Protein 7QFI (pdb70)

Sequence (256 aa):
NKPYFTYNNEIIGEATQSNPLGNVVRTTISFKSDDKVSDLISSTISKAVQQFHKNNSASGENVTINENDFINQLKANGVTVKTVQPSNKNEKAYEAIDKVPSSTSSFNIITTLSATGDNNQTATIQIPMVPQGPQNKPYFTYNNEIIIGEATQSNPLGNVVRTTISFKSSDDKVSDLISTISKAVVQFHKNNSASGENVTINENDFINQLKANGVTVKTVQPSNKNEKAYEAIDKVPSTSFNITLSATGDNNQTATIQIPMVPQG

Solvent-accessible surface area: 14419 Å² total; per-residue (Å²): 152,118,8,48,2,10,23,96,136,115,120,18,39,90,54,68,182,113,78,88,127,20,13,40,5,242,31,84,10,54,1,103,57,87,27,79,0,41,84,10,5,58,73,0,22,162,9,0,46,7,13,97,31,87,103,21,99,37,83,113,14,71,8,36,1,17,70,1,6,49,33,0,73,91,57,42,3,58,30,58,55,44,103,37,102,80,209,151,88,116,2,66,20,0,0,48,133,37,26,117,97,57,22,51,0,51,16,69,27,77,13,52,132,129,87,83,16,45,3,44,0,19,0,50,21,91,115,124,93,105,91,13,18,3,14,54,112,72,83,77,25,39,96,53,63,177,103,76,83,116,20,3,37,2,188,38,81,15,53,0,100,49,91,31,87,0,61,81,11,24,52,69,0,14,103,39,1,20,10,3,74,49,10,30,11,20,0,28,36,2,121,23,97,73,101,68,0,7,87,35,0,110,88,51,49,6,63,27,58,78,42,138,59,102,80,116,101,87,185,58,84,58,0,0,46,134,35,22,114,90,72,23,50,0,59,7,64,20,76,8,79,109,122,69,86,17,46,1,29,1,22,0,52,22,81,118

B-factor: mean 20.7, std 9.88, range [8.94, 68.66]

Nearest PDB structures (foldseek):
  7qfi-assembly1_A  TM=9.723E-01  e=1.705E-23  Lactobacillus acidophilus
  6ey4-assembly1_A-2  TM=4.809E-01  e=1.570E+00  Flavobacterium johnsoniae
  6isc-assembly1_A  TM=3.502E-01  e=1.670E+00  Mus musculus
  4uj7-assembly1_A  TM=3.194E-01  e=3.736E+00  Geobacillus stearothermophilus
  7som-assembly1_E  TM=5.279E-01  e=6.939E+00  Chlamydomonas reinhardtii

Radius of gyration: 22.65 Å; Cα contacts (8 Å, |Δi|>4): 562; chains: 2; bounding box: 41×40×77 Å

Structure (mmCIF, N/CA/C/O backbone):
data_7QFI
#
_entry.id   7QFI
#
_cell.length_a   37.350
_cell.length_b   38.347
_cell.length_c   82.745
_cell.angle_alpha   90.000
_cell.angle_beta   93.927
_cell.angle_gamma   90.000
#
_symmetry.space_group_name_H-M   'P 1 21 1'
#
loop_
_entity.id
_entity.type
_entity.pdbx_description
1 polymer SlpX
2 non-polymer 'CALCIUM ION'
3 water water
#
loop_
_atom_site.group_PDB
_atom_site.id
_atom_site.type_symbol
_atom_site.label_atom_id
_atom_site.label_alt_id
_atom_site.label_comp_id
_atom_site.label_asym_id
_atom_site.label_entity_id
_atom_site.label_seq_id
_atom_site.pdbx_PDB_ins_code
_atom_site.Cartn_x
_atom_site.Cartn_y
_atom_site.Cartn_z
_atom_site.occupancy
_atom_site.B_iso_or_equiv
_atom_site.auth_seq_id
_atom_site.auth_comp_id
_atom_site.auth_asym_id
_atom_site.auth_atom_id
_atom_site.pdbx_PDB_model_num
ATOM 1 N N . ASN A 1 28 ? 2.741 -2.313 56.702 1.000 46.390 56 ASN A N 1
ATOM 2 C CA . ASN A 1 28 ? 3.171 -3.517 55.915 1.000 48.158 56 ASN A CA 1
ATOM 3 C C . ASN A 1 28 ? 2.932 -3.288 54.411 1.000 44.157 56 ASN A C 1
ATOM 4 O O . ASN A 1 28 ? 2.842 -4.304 53.623 1.000 37.162 56 ASN A O 1
ATOM 15 N N . LYS A 1 29 ? 2.940 -2.014 53.997 1.000 33.547 57 LYS A N 1
ATOM 16 C CA . LYS A 1 29 ? 2.497 -1.600 52.649 1.000 27.752 57 LYS A CA 1
ATOM 17 C C . LYS A 1 29 ? 3.471 -2.045 51.566 1.000 21.771 57 LYS A C 1
ATOM 18 O O . LYS A 1 29 ? 4.677 -2.099 51.782 1.000 20.496 57 LYS A O 1
ATOM 37 N N . PRO A 1 30 ? 2.953 -2.258 50.342 1.000 18.155 58 PRO A N 1
ATOM 38 C CA . PRO A 1 30 ? 3.784 -2.474 49.176 1.000 16.193 58 PRO A CA 1
ATOM 39 C C . PRO A 1 30 ? 4.537 -1.173 48.863 1.000 14.847 58 PRO A C 1
ATOM 40 O O . PRO A 1 30 ? 4.118 -0.096 49.272 1.000 14.260 58 PRO A O 1
ATOM 51 N N . TYR A 1 31 ? 5.692 -1.272 48.184 1.000 12.530 59 TYR A N 1
ATOM 52 C CA . TYR A 1 31 ? 6.535 -0.083 47.960 1.000 12.850 59 TYR A CA 1
ATOM 53 C C . TYR A 1 31 ? 7.492 -0.342 46.798 1.000 12.248 59 TYR A C 1
ATOM 54 O O . TYR A 1 31 ? 7.703 -1.485 46.402 1.000 11.649 59 TYR A O 1
ATOM 72 N N . PHE A 1 32 ? 7.971 0.761 46.248 1.000 11.911 60 PHE A N 1
ATOM 73 C CA . PHE A 1 32 ? 8.966 0.749 45.183 1.000 10.795 60 PHE A CA 1
ATOM 74 C C . PHE A 1 32 ? 10.319 1.109 45.749 1.000 10.776 60 PHE A C 1
ATOM 75 O O . PHE A 1 32 ? 10.436 1.886 46.688 1.000 10.843 60 PHE A O 1
ATOM 92 N N . THR A 1 33 ? 11.348 0.604 45.076 1.000 10.363 61 THR A N 1
ATOM 93 C CA . THR A 1 33 ? 12.679 1.197 45.171 1.000 10.531 61 THR A CA 1
ATOM 94 C C . THR A 1 33 ? 13.068 1.751 43.802 1.000 9.787 61 THR A C 1
ATOM 95 O O . THR A 1 33 ? 12.604 1.269 42.775 1.000 11.556 61 THR A O 1
ATOM 106 N N . TYR A 1 34 ? 13.951 2.736 43.825 1.000 10.993 62 TYR A N 1
ATOM 107 C CA . TYR A 1 34 ? 14.563 3.283 42.593 1.000 11.979 62 TYR A CA 1
ATOM 108 C C . TYR A 1 34 ? 16.071 3.232 42.820 1.000 12.607 62 TYR A C 1
ATOM 109 O O . TYR A 1 34 ? 16.523 3.871 43.777 1.000 14.589 62 TYR A O 1
ATOM 127 N N . ASN A 1 35 ? 16.756 2.459 41.995 1.000 13.821 63 ASN A N 1
ATOM 128 C CA . ASN A 1 35 ? 18.200 2.159 42.221 1.000 13.391 63 ASN A CA 1
ATOM 129 C C . ASN A 1 35 ? 18.409 1.807 43.685 1.000 14.230 63 ASN A C 1
ATOM 130 O O . ASN A 1 35 ? 19.391 2.302 44.309 1.000 16.361 63 ASN A O 1
ATOM 141 N N . ASN A 1 36 ? 17.549 0.927 44.181 1.000 13.195 64 ASN A N 1
ATOM 142 C CA . ASN A 1 36 ? 17.650 0.251 45.498 1.000 14.313 64 ASN A CA 1
ATOM 143 C C . ASN A 1 36 ? 17.337 1.197 46.657 1.000 15.406 64 ASN A C 1
ATOM 144 O O . ASN A 1 36 ? 17.460 0.771 47.820 1.000 19.435 64 ASN A O 1
ATOM 155 N N . GLU A 1 37 ? 16.933 2.424 46.395 1.000 15.950 65 GLU A N 1
ATOM 156 C CA . GLU A 1 37 ? 16.535 3.375 47.446 1.000 15.779 65 GLU A CA 1
ATOM 157 C C . GLU A 1 37 ? 15.026 3.277 47.639 1.000 15.680 65 GLU A C 1
ATOM 158 O O . GLU A 1 37 ? 14.292 3.314 46.657 1.000 14.577 65 GLU A O 1
ATOM 170 N N . ILE A 1 38 ? 14.574 3.143 48.880 1.000 13.398 66 ILE A N 1
ATOM 171 C CA . ILE A 1 38 ? 13.129 3.050 49.176 1.000 12.929 66 ILE A CA 1
ATOM 172 C C . ILE A 1 38 ? 12.474 4.387 48.859 1.000 13.185 66 ILE A C 1
ATOM 173 O O . ILE A 1 38 ? 12.963 5.454 49.341 1.000 13.951 66 ILE A O 1
ATOM 189 N N . ILE A 1 39 ? 11.394 4.327 48.083 1.000 12.723 67 ILE A N 1
ATOM 190 C CA . ILE A 1 39 ? 10.612 5.548 47.757 1.000 13.064 67 ILE A CA 1
ATOM 191 C C . ILE A 1 39 ? 9.453 5.616 48.744 1.000 13.482 67 ILE A C 1
ATOM 192 O O . ILE A 1 39 ? 8.751 4.618 48.956 1.000 13.663 67 ILE A O 1
ATOM 208 N N . GLY A 1 40 ? 9.277 6.806 49.276 1.000 14.542 68 GLY A N 1
ATOM 209 C CA . GLY A 1 40 ? 8.224 7.074 50.235 1.000 14.611 68 GLY A CA 1
ATOM 210 C C . GLY A 1 40 ? 6.871 7.130 49.593 1.000 13.852 68 GLY A C 1
ATOM 211 O O . GLY A 1 40 ? 6.744 7.143 48.362 1.000 11.983 68 GLY A O 1
ATOM 215 N N . GLU A 1 41 ? 5.867 7.149 50.448 1.000 15.108 69 GLU A N 1
ATOM 216 C CA . GLU A 1 41 ? 4.490 7.426 50.046 1.000 15.632 69 GLU A CA 1
ATOM 217 C C . GLU A 1 41 ? 4.249 8.935 49.952 1.000 14.658 69 GLU A C 1
ATOM 218 O O . GLU A 1 41 ? 4.911 9.730 50.656 1.000 14.283 69 GLU A O 1
ATOM 230 N N . ALA A 1 42 ? 3.224 9.292 49.201 1.000 13.979 70 ALA A N 1
ATOM 231 C CA . ALA A 1 42 ? 2.595 10.614 49.363 1.000 16.077 70 ALA A CA 1
ATOM 232 C C . ALA A 1 42 ? 1.894 10.600 50.726 1.000 15.975 70 ALA A C 1
ATOM 233 O O . ALA A 1 42 ? 1.180 9.626 50.987 1.000 17.327 70 ALA A O 1
ATOM 240 N N . THR A 1 43 ? 2.148 11.600 51.566 1.000 14.097 71 THR A N 1
ATOM 241 C CA . THR A 1 43 ? 1.552 11.712 52.905 1.000 13.659 71 THR A CA 1
ATOM 242 C C . THR A 1 43 ? 0.711 12.982 52.935 1.000 12.768 71 THR A C 1
ATOM 243 O O . THR A 1 43 ? 0.829 13.800 52.007 1.000 14.940 71 THR A O 1
ATOM 254 N N . GLN A 1 44 ? -0.085 13.148 53.998 1.000 12.268 72 GLN A N 1
ATOM 255 C CA . GLN A 1 44 ? -0.885 14.386 54.149 1.000 13.104 72 GLN A CA 1
ATOM 256 C C . GLN A 1 44 ? 0.046 15.597 54.268 1.000 12.700 72 GLN A C 1
ATOM 257 O O . GLN A 1 44 ? -0.261 16.618 53.639 1.000 12.909 72 GLN A O 1
ATOM 271 N N . SER A 1 45 ? 1.127 15.471 55.037 1.000 13.232 73 SER A N 1
ATOM 272 C CA . SER A 1 45 ? 2.125 16.520 55.266 1.000 15.145 73 SER A CA 1
ATOM 273 C C . SER A 1 45 ? 2.965 16.731 54.020 1.000 16.295 73 SER A C 1
ATOM 274 O O . SER A 1 45 ? 3.335 17.880 53.727 1.000 19.374 73 SER A O 1
ATOM 282 N N . ASN A 1 46 ? 3.198 15.665 53.266 1.000 16.208 74 ASN A N 1
ATOM 283 C CA . ASN A 1 46 ? 4.133 15.727 52.112 1.000 15.982 74 ASN A CA 1
ATOM 284 C C . ASN A 1 46 ? 3.504 15.003 50.934 1.000 15.672 74 ASN A C 1
ATOM 285 O O . ASN A 1 46 ? 3.826 13.860 50.614 1.000 14.705 74 ASN A O 1
ATOM 296 N N . PRO A 1 47 ? 2.596 15.666 50.208 1.000 16.959 75 PRO A N 1
ATOM 297 C CA . PRO A 1 47 ? 1.924 15.034 49.076 1.000 19.198 75 PRO A CA 1
ATOM 298 C C . PRO A 1 47 ? 2.875 14.708 47.920 1.000 18.189 75 PRO A C 1
ATOM 299 O O . PRO A 1 47 ? 2.490 13.895 47.101 1.000 21.938 75 PRO A O 1
ATOM 310 N N . LEU A 1 48 ? 4.092 15.240 47.929 1.000 18.541 76 LEU A N 1
ATOM 311 C CA . LEU A 1 48 ? 5.083 14.883 46.881 1.000 21.064 76 LEU A CA 1
ATOM 312 C C . LEU A 1 48 ? 6.096 13.898 47.454 1.000 17.360 76 LEU A C 1
ATOM 313 O O . LEU A 1 48 ? 7.175 13.738 46.876 1.000 17.171 76 LEU A O 1
ATOM 329 N N . GLY A 1 49 ? 5.743 13.193 48.548 1.000 14.952 77 GLY A N 1
ATOM 330 C CA . GLY A 1 49 ? 6.634 12.219 49.193 1.000 13.852 77 GLY A CA 1
ATOM 331 C C . GLY A 1 49 ? 7.003 11.045 48.311 1.000 12.936 77 GLY A C 1
ATOM 332 O O . GLY A 1 49 ? 8.001 10.363 48.625 1.000 13.990 77 GLY A O 1
ATOM 336 N N . ASN A 1 50 ? 6.261 10.789 47.235 1.000 12.781 78 ASN A N 1
ATOM 337 C CA . ASN A 1 50 ? 6.503 9.635 46.353 1.000 11.315 78 ASN A CA 1
ATOM 338 C C . ASN A 1 50 ? 7.146 10.072 45.028 1.000 10.983 78 ASN A C 1
ATOM 339 O O . ASN A 1 50 ? 7.169 9.281 44.086 1.000 11.255 78 ASN A O 1
ATOM 350 N N . VAL A 1 51 ? 7.633 11.302 44.949 1.000 12.878 79 VAL A N 1
ATOM 351 C CA . VAL A 1 51 ? 8.374 11.772 43.763 1.000 12.078 79 VAL A CA 1
ATOM 352 C C . VAL A 1 51 ? 9.819 11.328 43.932 1.000 12.741 79 VAL A C 1
ATOM 353 O O . VAL A 1 51 ? 10.457 11.694 44.917 1.000 14.710 79 VAL A O 1
ATOM 366 N N . VAL A 1 52 ? 10.295 10.499 43.027 1.000 12.069 80 VAL A N 1
ATOM 367 C CA . VAL A 1 52 ? 11.662 9.948 43.079 1.000 12.761 80 VAL A CA 1
ATOM 368 C C . VAL A 1 52 ? 12.662 11.101 42.927 1.000 12.735 80 VAL A C 1
ATOM 369 O O . VAL A 1 52 ? 12.500 11.941 42.081 1.000 11.924 80 VAL A O 1
ATOM 382 N N . ARG A 1 53 ? 13.759 11.044 43.686 1.000 15.779 81 ARG A N 1
ATOM 383 C CA . ARG A 1 53 ? 14.870 12.006 43.524 1.000 18.197 81 ARG A CA 1
ATOM 384 C C . ARG A 1 53 ? 15.748 11.483 42.374 1.000 19.571 81 ARG A C 1
ATOM 385 O O . ARG A 1 53 ? 16.826 10.912 42.585 1.000 20.084 81 ARG A O 1
ATOM 406 N N . THR A 1 54 ? 15.244 11.629 41.152 1.000 13.974 82 THR A N 1
ATOM 407 C CA . THR A 1 54 ? 15.991 11.304 39.923 1.000 13.685 82 THR A CA 1
ATOM 408 C C . THR A 1 54 ? 15.435 12.193 38.822 1.000 12.474 82 THR A C 1
ATOM 409 O O . THR A 1 54 ? 14.456 12.970 39.078 1.000 13.909 82 THR A O 1
ATOM 420 N N . THR A 1 55 ? 16.042 12.110 37.652 1.000 13.326 83 THR A N 1
ATOM 421 C CA . THR A 1 55 ? 15.506 12.696 36.413 1.000 14.244 83 THR A CA 1
ATOM 422 C C . THR A 1 55 ? 15.904 11.758 35.300 1.000 15.502 83 THR A C 1
ATOM 423 O O . THR A 1 55 ? 17.013 11.194 35.360 1.000 17.374 83 THR A O 1
ATOM 434 N N . ILE A 1 56 ? 14.956 11.490 34.424 1.000 11.944 84 ILE A N 1
ATOM 435 C CA . ILE A 1 56 ? 15.203 10.724 33.185 1.000 13.320 84 ILE A CA 1
ATOM 436 C C . ILE A 1 56 ? 15.211 11.731 32.041 1.000 12.226 84 ILE A C 1
ATOM 437 O O . ILE A 1 56 ? 14.173 12.319 31.747 1.000 11.341 84 ILE A O 1
ATOM 453 N N . SER A 1 57 ? 16.346 11.889 31.374 1.000 12.621 85 SER A N 1
ATOM 454 C CA . SER A 1 57 ? 16.422 12.818 30.233 1.000 12.569 85 SER A CA 1
ATOM 455 C C . SER A 1 57 ? 15.962 12.133 28.960 1.000 13.891 85 SER A C 1
ATOM 456 O O . SER A 1 57 ? 16.042 10.926 28.831 1.000 13.576 85 SER A O 1
ATOM 464 N N . PHE A 1 58 ? 15.360 12.912 28.080 1.000 11.776 86 PHE A N 1
ATOM 465 C CA . PHE A 1 58 ? 14.883 12.388 26.792 1.000 12.666 86 PHE A CA 1
ATOM 466 C C . PHE A 1 58 ? 15.012 13.513 25.778 1.000 12.665 86 PHE A C 1
ATOM 467 O O . PHE A 1 58 ? 14.926 14.709 26.131 1.000 12.947 86 PHE A O 1
ATOM 484 N N . LYS A 1 59 ? 15.201 13.108 24.527 1.000 12.883 87 LYS A N 1
ATOM 485 C CA . LYS A 1 59 ? 15.444 14.049 23.416 1.000 14.407 87 LYS A CA 1
ATOM 486 C C . LYS A 1 59 ? 14.864 13.432 22.151 1.000 13.534 87 LYS A C 1
ATOM 487 O O . LYS A 1 59 ? 14.637 12.214 22.116 1.000 12.791 87 LYS A O 1
ATOM 506 N N . SER A 1 60 ? 14.706 14.280 21.138 1.000 14.283 88 SER A N 1
ATOM 507 C CA . SER A 1 60 ? 14.230 13.851 19.823 1.000 15.237 88 SER A CA 1
ATOM 508 C C . SER A 1 60 ? 15.041 12.641 19.357 1.000 15.162 88 SER A C 1
ATOM 509 O O . SER A 1 60 ? 16.266 12.639 19.537 1.000 15.798 88 SER A O 1
ATOM 517 N N . ASP A 1 61 ? 14.379 11.649 18.774 1.000 15.215 89 ASP A N 1
ATOM 518 C CA . ASP A 1 61 ? 14.952 10.410 18.215 1.000 17.574 89 ASP A CA 1
ATOM 519 C C . ASP A 1 61 ? 15.230 9.354 19.279 1.000 15.569 89 ASP A C 1
ATOM 520 O O . ASP A 1 61 ? 15.550 8.208 18.904 1.000 18.204 89 ASP A O 1
ATOM 529 N N . ASP A 1 62 ? 15.099 9.648 20.575 1.000 13.186 90 ASP A N 1
ATOM 530 C CA . ASP A 1 62 ? 15.253 8.579 21.570 1.000 14.045 90 ASP A CA 1
ATOM 531 C C . ASP A 1 62 ? 14.177 7.536 21.331 1.000 14.013 90 ASP A C 1
ATOM 532 O O . ASP A 1 62 ? 13.012 7.931 21.057 1.000 14.132 90 ASP A O 1
ATOM 541 N N . LYS A 1 63 ? 14.551 6.272 21.381 1.000 13.140 91 LYS A N 1
ATOM 542 C CA . LYS A 1 63 ? 13.563 5.188 21.265 1.000 13.194 91 LYS A CA 1
ATOM 543 C C . LYS A 1 63 ? 12.733 5.119 22.537 1.000 12.770 91 LYS A C 1
ATOM 544 O O . LYS A 1 63 ? 13.307 5.135 23.632 1.000 12.832 91 LYS A O 1
ATOM 563 N N . VAL A 1 64 ? 11.424 5.017 22.387 1.000 13.163 92 VAL A N 1
ATOM 564 C CA . VAL A 1 64 ? 10.551 4.825 23.570 1.000 12.688 92 VAL A CA 1
ATOM 565 C C . VAL A 1 64 ? 11.043 3.591 24.338 1.000 14.029 92 VAL A C 1
ATOM 566 O O . VAL A 1 64 ? 11.093 3.642 25.575 1.000 13.871 92 VAL A O 1
ATOM 579 N N . SER A 1 65 ? 11.364 2.509 23.654 1.000 14.883 93 SER A N 1
ATOM 580 C CA . SER A 1 65 ? 11.826 1.251 24.310 1.000 17.343 93 SER A CA 1
ATOM 58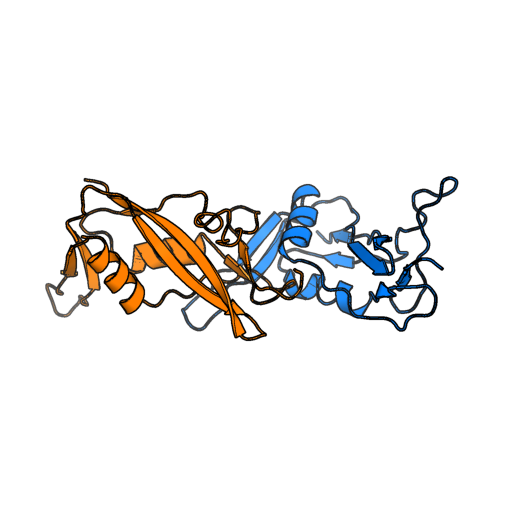1 C C . SER A 1 65 ? 13.065 1.522 25.172 1.000 17.412 93 SER A C 1
ATOM 582 O O . SER A 1 65 ? 13.202 0.907 26.252 1.000 17.759 93 SER A O 1
ATOM 590 N N . ASP A 1 66 ? 13.945 2.418 24.758 1.000 16.622 94 ASP A N 1
ATOM 591 C CA . ASP A 1 66 ? 15.164 2.727 25.539 1.000 16.811 94 ASP A CA 1
ATOM 592 C C . ASP A 1 66 ? 14.788 3.498 26.794 1.000 15.108 94 ASP A C 1
ATOM 593 O O . ASP A 1 66 ? 15.356 3.187 27.850 1.000 16.066 94 ASP A O 1
ATOM 602 N N . LEU A 1 67 ? 13.850 4.473 26.738 1.000 12.235 95 LEU A N 1
ATOM 603 C CA . LEU A 1 67 ? 13.436 5.209 27.947 1.000 13.252 95 LEU A CA 1
ATOM 604 C C . LEU A 1 67 ? 12.751 4.264 28.915 1.000 11.771 95 LEU A C 1
ATOM 605 O O . LEU A 1 67 ? 13.036 4.319 30.110 1.000 11.960 95 LEU A O 1
ATOM 621 N N . ILE A 1 68 ? 11.910 3.380 28.417 1.000 11.737 96 ILE A N 1
ATOM 622 C CA . ILE A 1 68 ? 11.224 2.408 29.313 1.000 12.908 96 ILE A CA 1
ATOM 623 C C . ILE A 1 68 ? 12.250 1.472 29.936 1.000 12.018 96 ILE A C 1
ATOM 624 O O . ILE A 1 68 ? 12.143 1.167 31.131 1.000 13.182 96 ILE A O 1
ATOM 640 N N A SER A 1 69 ? 13.231 1.035 29.165 0.500 12.368 97 SER A N 1
ATOM 641 N N B SER A 1 69 ? 13.228 1.033 29.160 0.500 12.411 97 SER A N 1
ATOM 642 C CA A SER A 1 69 ? 14.336 0.174 29.660 0.500 14.025 97 SER A CA 1
ATOM 643 C CA B SER A 1 69 ? 14.341 0.174 29.642 0.500 14.108 97 SER A CA 1
ATOM 644 C C A SER A 1 69 ? 15.095 0.867 30.775 0.500 13.336 97 SER A C 1
ATOM 645 C C B SER A 1 69 ? 15.089 0.866 30.770 0.500 13.365 97 SER A C 1
ATOM 646 O O A SER A 1 69 ? 15.387 0.214 31.787 0.500 14.548 97 SER A O 1
ATOM 647 O O B SER A 1 69 ? 15.379 0.209 31.782 0.500 14.629 97 SER A O 1
ATOM 662 N N . THR A 1 70 ? 15.417 2.143 30.615 1.000 13.329 98 THR A N 1
ATOM 663 C CA . THR A 1 70 ? 16.170 2.903 31.638 1.000 14.236 98 THR A CA 1
ATOM 664 C C . THR A 1 70 ? 15.336 2.927 32.920 1.000 13.086 98 THR A C 1
ATOM 665 O O . THR A 1 70 ? 15.838 2.622 34.024 1.000 15.776 98 THR A O 1
ATOM 676 N N . ILE A 1 71 ? 14.035 3.189 32.802 1.000 13.416 99 ILE A N 1
ATOM 677 C CA . ILE A 1 71 ? 13.200 3.299 34.009 1.000 12.814 99 ILE A CA 1
ATOM 678 C C . ILE A 1 71 ? 13.095 1.920 34.662 1.000 13.286 99 ILE A C 1
ATOM 679 O O . ILE A 1 71 ? 13.316 1.774 35.885 1.000 14.577 99 ILE A O 1
ATOM 695 N N . SER A 1 72 ? 12.822 0.910 33.870 1.000 15.051 100 SER A N 1
ATOM 696 C CA . SER A 1 72 ? 12.574 -0.464 34.337 1.000 16.626 100 SER A CA 1
ATOM 697 C C . SER A 1 72 ? 13.813 -1.003 35.036 1.000 15.391 100 SER A C 1
ATOM 698 O O . SER A 1 72 ? 13.646 -1.707 36.060 1.000 18.164 100 SER A O 1
ATOM 706 N N . LYS A 1 73 ? 15.021 -0.708 34.551 1.000 15.525 101 LYS A N 1
ATOM 707 C CA . LYS A 1 73 ? 16.264 -1.208 35.203 1.000 17.024 101 LYS A CA 1
ATOM 708 C C . LYS A 1 73 ? 16.364 -0.659 36.615 1.000 15.434 101 LYS A C 1
ATOM 709 O O . LYS A 1 73 ? 16.919 -1.349 37.489 1.000 18.591 101 LYS A O 1
ATOM 728 N N . ALA A 1 74 ? 15.884 0.548 36.853 1.000 12.934 102 ALA A N 1
ATOM 729 C CA . ALA A 1 74 ? 16.056 1.256 38.135 1.000 13.171 102 ALA A CA 1
ATOM 730 C C . ALA A 1 74 ? 14.939 0.908 39.117 1.000 14.718 102 ALA A C 1
ATOM 731 O O . ALA A 1 74 ? 15.142 1.081 40.333 1.000 14.092 102 ALA A O 1
ATOM 738 N N . VAL A 1 75 ? 13.777 0.510 38.631 1.000 12.791 103 VAL A N 1
ATOM 739 C CA . VAL A 1 75 ? 12.589 0.442 39.528 1.000 15.055 103 VAL A CA 1
ATOM 740 C C . VAL A 1 75 ? 12.296 -1.001 39.872 1.000 14.152 103 VAL A C 1
ATOM 741 O O . VAL A 1 75 ? 12.201 -1.894 38.964 1.000 17.326 103 VAL A O 1
ATOM 754 N N A GLN A 1 76 ? 12.108 -1.265 41.168 0.500 13.656 104 GLN A N 1
ATOM 755 N N B GLN A 1 76 ? 12.070 -1.249 41.158 0.500 13.560 104 GLN A N 1
ATOM 756 C CA A GLN A 1 76 ? 11.620 -2.580 41.651 0.500 13.345 104 GLN A CA 1
ATOM 757 C CA B GLN A 1 76 ? 11.527 -2.559 41.569 0.500 13.169 104 GLN A CA 1
ATOM 758 C C A GLN A 1 76 ? 10.358 -2.360 42.489 0.500 11.817 104 GLN A C 1
ATOM 759 C C B GLN A 1 76 ? 10.336 -2.350 42.485 0.500 11.726 104 GLN A C 1
ATOM 760 O O A GLN A 1 76 ? 10.322 -1.396 43.275 0.500 11.896 104 GLN A O 1
ATOM 761 O O B GLN A 1 76 ? 10.325 -1.401 43.288 0.500 11.774 104 GLN A O 1
ATOM 788 N N . PHE A 1 77 ? 9.392 -3.272 42.378 1.000 12.174 105 PHE A N 1
ATOM 789 C CA . PHE A 1 77 ? 8.173 -3.239 43.188 1.000 11.714 105 PHE A CA 1
ATOM 790 C C . PHE A 1 77 ? 8.273 -4.337 44.227 1.000 11.311 105 PHE A C 1
ATOM 791 O O . PHE A 1 77 ? 8.846 -5.420 43.958 1.000 13.354 105 PHE A O 1
ATOM 808 N N . HIS A 1 78 ? 7.691 -4.079 45.387 1.000 10.967 106 HIS A N 1
ATOM 809 C CA . HIS A 1 78 ? 7.642 -5.023 46.501 1.000 11.720 106 HIS A CA 1
ATOM 810 C C . HIS A 1 78 ? 6.192 -5.176 46.893 1.000 12.239 106 HIS A C 1
ATOM 811 O O . HIS A 1 78 ? 5.607 -4.185 47.330 1.000 13.452 106 HIS A O 1
ATOM 826 N N . LYS A 1 79 ? 5.679 -6.387 46.739 1.000 15.083 107 LYS A N 1
ATOM 827 C CA . LYS A 1 79 ? 4.225 -6.604 46.905 1.000 15.057 107 LYS A CA 1
ATOM 828 C C . LYS A 1 79 ? 3.800 -6.505 48.373 1.000 15.632 107 LYS A C 1
ATOM 829 O O . LYS A 1 79 ? 2.578 -6.411 48.602 1.000 16.399 107 LYS A O 1
ATOM 848 N N . ASN A 1 80 ? 4.724 -6.554 49.322 1.000 15.179 108 ASN A N 1
ATOM 849 C CA . ASN A 1 80 ? 4.476 -6.206 50.735 1.000 15.722 108 ASN A CA 1
ATOM 850 C C . ASN A 1 80 ? 5.800 -5.725 51.332 1.000 16.434 108 ASN A C 1
ATOM 851 O O . ASN A 1 80 ? 6.780 -5.695 50.642 1.000 15.860 108 ASN A O 1
ATOM 862 N N . ASN A 1 81 ? 5.783 -5.353 52.601 1.000 16.988 109 ASN A N 1
ATOM 863 C CA . ASN A 1 81 ? 6.916 -4.666 53.227 1.000 19.661 109 ASN A CA 1
ATOM 864 C C . ASN A 1 81 ? 8.160 -5.566 53.244 1.000 19.004 109 ASN A C 1
ATOM 865 O O . ASN A 1 81 ? 9.240 -5.017 53.219 1.000 22.148 109 ASN A O 1
ATOM 876 N N . SER A 1 82 ? 8.028 -6.886 53.332 1.000 20.146 110 SER A N 1
ATOM 877 C CA . SER A 1 82 ? 9.189 -7.785 53.488 1.000 20.820 110 SER A CA 1
ATOM 878 C C . SER A 1 82 ? 9.515 -8.510 52.179 1.000 18.667 110 SER A C 1
ATOM 879 O O . SER A 1 82 ? 10.522 -9.226 52.141 1.000 20.000 110 SER A O 1
ATOM 887 N N . ALA A 1 83 ? 8.715 -8.345 51.120 1.000 18.136 111 ALA A N 1
ATOM 888 C CA . ALA A 1 83 ? 8.893 -9.093 49.867 1.000 16.656 111 ALA A CA 1
ATOM 889 C C . ALA A 1 83 ? 10.163 -8.646 49.121 1.000 14.960 111 ALA A C 1
ATOM 890 O O . ALA A 1 83 ? 10.507 -7.447 49.095 1.000 16.007 111 ALA A O 1
ATOM 897 N N . SER A 1 84 ? 10.786 -9.601 48.455 1.000 15.007 112 SER A N 1
ATOM 898 C CA . SER A 1 84 ? 11.903 -9.305 47.548 1.000 14.172 112 SER A CA 1
ATOM 899 C C . SER A 1 84 ? 11.383 -8.515 46.345 1.000 15.516 112 SER A C 1
ATOM 900 O O . SER A 1 84 ? 10.189 -8.653 45.940 1.000 14.031 112 SER A O 1
ATOM 908 N N . GLY A 1 85 ? 12.238 -7.658 45.823 1.000 14.497 113 GLY A N 1
ATOM 909 C CA . GLY A 1 85 ? 11.875 -6.812 44.682 1.000 13.786 113 GLY A CA 1
ATOM 910 C C . GLY A 1 85 ? 11.608 -7.599 43.433 1.000 15.882 113 GLY A C 1
ATOM 911 O O . GLY A 1 85 ? 12.258 -8.648 43.202 1.000 15.505 113 GLY A O 1
ATOM 915 N N . GLU A 1 86 ? 10.653 -7.122 42.650 1.000 16.228 114 GLU A N 1
ATOM 916 C CA . GLU A 1 86 ? 10.311 -7.710 41.341 1.000 20.487 114 GLU A CA 1
ATOM 917 C C . GLU A 1 86 ? 10.336 -6.576 40.333 1.000 19.840 114 GLU A C 1
ATOM 918 O O . GLU A 1 86 ? 10.178 -5.418 40.680 1.000 17.915 114 GLU A O 1
ATOM 930 N N . ASN A 1 87 ? 10.591 -6.945 39.093 1.000 25.789 115 ASN A N 1
ATOM 931 C CA . ASN A 1 87 ? 10.640 -5.986 37.968 1.000 29.262 115 ASN A CA 1
ATOM 932 C C . ASN A 1 87 ? 9.277 -5.339 37.817 1.000 25.921 115 ASN A C 1
ATOM 933 O O . ASN A 1 87 ? 8.292 -6.022 38.083 1.000 29.041 115 ASN A O 1
ATOM 944 N N . VAL A 1 88 ? 9.260 -4.046 37.571 1.000 26.193 116 VAL A N 1
ATOM 945 C CA . VAL A 1 88 ? 8.003 -3.363 37.186 1.000 30.688 116 VAL A CA 1
ATOM 946 C C . VAL A 1 88 ? 7.900 -3.557 35.690 1.000 28.124 116 VAL A C 1
ATOM 947 O O . VAL A 1 88 ? 8.942 -3.434 35.024 1.000 28.603 116 VAL A O 1
ATOM 960 N N . THR A 1 89 ? 6.719 -3.913 35.227 1.000 30.272 117 THR A N 1
ATOM 961 C CA . THR A 1 89 ? 6.397 -3.924 33.783 1.000 29.366 117 THR A CA 1
ATOM 962 C C . THR A 1 89 ? 5.529 -2.693 33.490 1.000 23.661 117 THR A C 1
ATOM 963 O O . THR A 1 89 ? 4.539 -2.504 34.148 1.000 27.613 117 THR A O 1
ATOM 974 N N . ILE A 1 90 ? 6.054 -1.801 32.682 1.000 17.298 118 ILE A N 1
ATOM 975 C CA . ILE A 1 90 ? 5.454 -0.481 32.338 1.000 15.214 118 ILE A CA 1
ATOM 976 C C . ILE A 1 90 ? 4.687 -0.676 31.038 1.000 12.448 118 ILE A C 1
ATOM 977 O O . ILE A 1 90 ? 5.298 -1.131 30.047 1.000 15.049 118 ILE A O 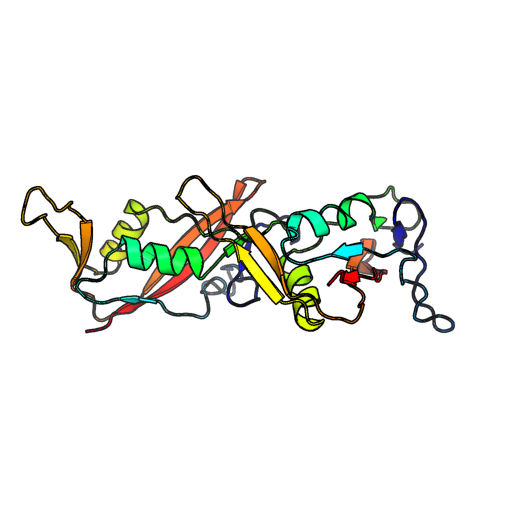1
ATOM 993 N N . ASN A 1 91 ? 3.393 -0.414 31.039 1.000 11.513 119 ASN A N 1
ATOM 994 C CA . ASN A 1 91 ? 2.633 -0.550 29.789 1.000 10.717 119 ASN A CA 1
ATOM 995 C C . ASN A 1 91 ? 3.090 0.568 28.849 1.000 9.831 119 ASN A C 1
ATOM 996 O O . ASN A 1 91 ? 3.002 1.749 29.190 1.000 10.198 119 ASN A O 1
ATOM 1007 N N . GLU A 1 92 ? 3.448 0.205 27.621 1.000 8.972 120 GLU A N 1
ATOM 1008 C CA . GLU A 1 92 ? 4.056 1.150 26.676 1.000 10.081 120 GLU A CA 1
ATOM 1009 C C . GLU A 1 92 ? 2.995 2.127 26.185 1.000 10.584 120 GLU A C 1
ATOM 1010 O O . GLU A 1 92 ? 3.359 3.301 25.986 1.000 10.328 120 GLU A O 1
ATOM 1022 N N . ASN A 1 93 ? 1.753 1.671 25.996 1.000 10.053 121 ASN A N 1
ATOM 1023 C CA . ASN A 1 93 ? 0.661 2.572 25.521 1.000 11.903 121 ASN A CA 1
ATOM 1024 C C . ASN A 1 93 ? 0.410 3.614 26.614 1.000 10.478 121 ASN A C 1
ATOM 1025 O O . ASN A 1 93 ? 0.309 4.824 26.282 1.000 11.698 121 ASN A O 1
ATOM 1036 N N . ASP A 1 94 ? 0.299 3.190 27.870 1.000 10.085 122 ASP A N 1
ATOM 1037 C CA . ASP A 1 94 ? 0.108 4.129 28.998 1.000 11.790 122 ASP A CA 1
ATOM 1038 C C . ASP A 1 94 ? 1.265 5.119 29.003 1.000 10.826 122 ASP A C 1
ATOM 1039 O O . ASP A 1 94 ? 1.048 6.332 29.131 1.000 10.337 122 ASP A O 1
ATOM 1048 N N . PHE A 1 95 ? 2.486 4.632 28.885 1.000 9.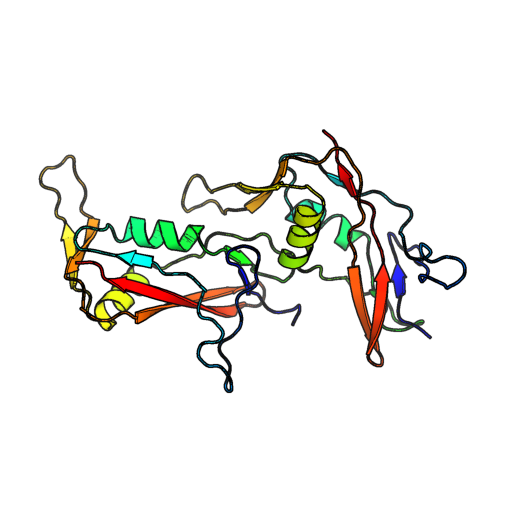721 123 PHE A N 1
ATOM 1049 C CA . PHE A 1 95 ? 3.686 5.479 28.942 1.000 9.699 123 PHE A CA 1
ATOM 1050 C C . PHE A 1 95 ? 3.601 6.531 27.848 1.000 8.948 123 PHE A C 1
ATOM 1051 O O . PHE A 1 95 ? 3.846 7.728 28.118 1.000 8.962 123 PHE A O 1
ATOM 1068 N N . ILE A 1 96 ? 3.301 6.121 26.627 1.000 9.654 124 ILE A N 1
ATOM 1069 C CA . ILE A 1 96 ? 3.259 7.096 25.521 1.000 11.782 124 ILE A CA 1
ATOM 1070 C C . ILE A 1 96 ? 2.131 8.096 25.773 1.000 10.695 124 ILE A C 1
ATOM 1071 O O . ILE A 1 96 ? 2.312 9.292 25.466 1.000 11.153 124 ILE A O 1
ATOM 1087 N N . ASN A 1 97 ? 0.995 7.643 26.302 1.000 10.369 125 ASN A N 1
ATOM 1088 C CA . ASN A 1 97 ? -0.101 8.601 26.553 1.000 10.180 125 ASN A CA 1
ATOM 1089 C C . ASN A 1 97 ? 0.329 9.587 27.646 1.000 9.542 125 ASN A C 1
ATOM 1090 O O . ASN A 1 97 ? -0.045 10.787 27.549 1.000 9.105 125 ASN A O 1
ATOM 1101 N N . GLN A 1 98 ? 1.140 9.168 28.627 1.000 8.938 126 GLN A N 1
ATOM 1102 C CA . GLN A 1 98 ? 1.662 10.148 29.584 1.000 9.375 126 GLN A CA 1
ATOM 1103 C C . GLN A 1 98 ? 2.561 11.176 28.908 1.000 9.745 126 GLN A C 1
ATOM 1104 O O . GLN A 1 98 ? 2.472 12.377 29.222 1.000 10.363 126 GLN A O 1
ATOM 1118 N N . LEU A 1 99 ? 3.461 10.709 28.037 1.000 9.523 127 LEU A N 1
ATOM 1119 C CA . LEU A 1 99 ? 4.344 11.595 27.280 1.000 10.631 127 LEU A CA 1
ATOM 1120 C C . LEU A 1 99 ? 3.491 12.561 26.481 1.000 10.226 127 LEU A C 1
ATOM 1121 O O . LEU A 1 99 ? 3.719 13.772 26.561 1.000 9.724 127 LEU A O 1
ATOM 1137 N N . LYS A 1 100 ? 2.465 12.063 25.798 1.000 10.708 128 LYS A N 1
ATOM 1138 C CA . LYS A 1 100 ? 1.696 12.904 24.864 1.000 10.125 128 LYS A CA 1
ATOM 1139 C C . LYS A 1 100 ? 0.910 13.956 25.621 1.000 11.094 128 LYS A C 1
ATOM 1140 O O . LYS A 1 100 ? 0.845 15.116 25.166 1.000 12.619 128 LYS A O 1
ATOM 1159 N N . ALA A 1 101 ? 0.388 13.606 26.782 1.000 10.005 129 ALA A N 1
ATOM 1160 C CA . ALA A 1 101 ? -0.430 14.554 27.588 1.000 11.259 129 ALA A CA 1
ATOM 1161 C C . ALA A 1 101 ? 0.469 15.681 28.095 1.000 11.864 129 ALA A C 1
ATOM 1162 O O . ALA A 1 101 ? -0.019 16.780 28.347 1.000 13.893 129 ALA A O 1
ATOM 1169 N N . ASN A 1 102 ? 1.763 15.419 28.220 1.000 10.438 130 ASN A N 1
ATOM 1170 C CA . ASN A 1 102 ? 2.734 16.375 28.775 1.000 10.961 130 ASN A CA 1
ATOM 1171 C C . ASN A 1 102 ? 3.572 17.011 27.672 1.000 10.373 130 ASN A C 1
ATOM 1172 O O . ASN A 1 102 ? 4.655 17.535 27.989 1.000 11.645 130 ASN A O 1
ATOM 1183 N N . GLY A 1 103 ? 3.099 17.013 26.420 1.000 10.229 131 GLY A N 1
ATOM 1184 C CA . GLY A 1 103 ? 3.695 17.848 25.373 1.000 11.615 131 GLY A CA 1
ATOM 1185 C C . GLY A 1 103 ? 4.839 17.191 24.652 1.000 11.813 131 GLY A C 1
ATOM 1186 O O . GLY A 1 103 ? 5.606 17.862 23.961 1.000 13.201 131 GLY A O 1
ATOM 1190 N N . VAL A 1 104 ? 4.990 15.874 24.806 1.000 10.398 132 VAL A N 1
ATOM 1191 C CA . VAL A 1 104 ? 5.914 15.120 23.935 1.000 11.809 132 VAL A CA 1
ATOM 1192 C C . VAL A 1 104 ? 5.154 14.694 22.683 1.000 11.791 132 VAL A C 1
ATOM 1193 O O . VAL A 1 104 ? 4.059 14.202 22.795 1.000 13.080 132 VAL A O 1
ATOM 1206 N N . THR A 1 105 ? 5.699 14.876 21.502 1.000 11.471 133 THR A N 1
ATOM 1207 C CA . THR A 1 105 ? 5.116 14.231 20.315 1.000 12.238 133 THR A CA 1
ATOM 1208 C C . THR A 1 105 ? 5.932 12.974 19.995 1.000 11.398 133 THR A C 1
ATOM 1209 O O . THR A 1 105 ? 7.165 12.931 20.202 1.000 12.633 133 THR A O 1
ATOM 1220 N N . VAL A 1 106 ? 5.238 11.970 19.521 1.000 11.519 134 VAL A N 1
ATOM 1221 C CA . VAL A 1 106 ? 5.808 10.631 19.309 1.000 10.703 134 VAL A CA 1
ATOM 1222 C C . VAL A 1 106 ? 5.638 10.303 17.841 1.000 11.566 134 VAL A C 1
ATOM 1223 O O . VAL A 1 106 ? 4.575 10.581 17.267 1.000 13.444 134 VAL A O 1
ATOM 1236 N N . LYS A 1 107 ? 6.658 9.674 17.305 1.000 11.534 135 LYS A N 1
ATOM 1237 C CA . LYS A 1 107 ? 6.650 9.251 15.907 1.000 11.211 135 LYS A CA 1
ATOM 1238 C C . LYS A 1 107 ? 6.839 7.739 15.875 1.000 12.128 135 LYS A C 1
ATOM 1239 O O . LYS A 1 107 ? 7.521 7.132 16.755 1.000 11.663 135 LYS A O 1
ATOM 1258 N N . THR A 1 108 ? 6.253 7.158 14.851 1.000 12.189 136 THR A N 1
ATOM 1259 C CA . THR A 1 108 ? 6.625 5.798 14.418 1.000 12.212 136 THR A CA 1
ATOM 1260 C C . THR A 1 108 ? 7.617 5.949 13.297 1.000 12.038 136 THR A C 1
ATOM 1261 O O . THR A 1 108 ? 7.223 6.521 12.247 1.000 11.922 136 THR A O 1
ATOM 1272 N N . VAL A 1 109 ? 8.847 5.529 13.519 1.000 10.319 137 VAL A N 1
ATOM 1273 C CA . VAL A 1 109 ? 9.884 5.553 12.471 1.000 12.678 137 VAL A CA 1
ATOM 1274 C C . VAL A 1 109 ? 9.611 4.326 11.613 1.000 12.580 137 VAL A C 1
ATOM 1275 O O . VAL A 1 109 ? 9.703 3.208 12.089 1.000 13.379 137 VAL A O 1
ATOM 1288 N N . GLN A 1 110 ? 9.227 4.553 10.361 1.000 13.124 138 GLN A N 1
ATOM 1289 C CA . GLN A 1 110 ? 8.803 3.461 9.483 1.000 13.656 138 GLN A CA 1
ATOM 1290 C C . GLN A 1 110 ? 10.017 2.711 8.990 1.000 13.922 138 GLN A C 1
ATOM 1291 O O . GLN A 1 110 ? 11.084 3.270 8.731 1.000 14.099 138 GLN A O 1
ATOM 1305 N N . PRO A 1 111 ? 9.853 1.381 8.787 1.000 13.588 139 PRO A N 1
ATOM 1306 C CA . PRO A 1 111 ? 10.929 0.584 8.195 1.000 15.168 139 PRO A CA 1
ATOM 1307 C C . PRO A 1 111 ? 11.135 0.973 6.732 1.000 15.765 139 PRO A C 1
ATOM 1308 O O . PRO A 1 111 ? 10.163 1.337 6.054 1.000 16.620 139 PRO A O 1
ATOM 1319 N N . SER A 1 112 ? 12.363 0.872 6.254 1.000 18.357 140 SER A N 1
ATOM 1320 C CA . SER A 1 112 ? 12.605 1.224 4.839 1.000 23.117 140 SER A CA 1
ATOM 1321 C C . SER A 1 112 ? 12.407 -0.012 3.956 1.000 21.809 140 SER A C 1
ATOM 1322 O O . SER A 1 112 ? 12.234 0.177 2.770 1.000 21.464 140 SER A O 1
ATOM 1330 N N . ASN A 1 113 ? 12.280 -1.213 4.517 1.000 21.527 141 ASN A N 1
ATOM 1331 C CA . ASN A 1 113 ? 11.828 -2.418 3.763 1.000 21.718 141 ASN A CA 1
ATOM 1332 C C . ASN A 1 113 ? 11.280 -3.444 4.725 1.000 25.210 141 ASN A C 1
ATOM 1333 O O . ASN A 1 113 ? 11.427 -3.194 5.918 1.000 19.275 141 ASN A O 1
ATOM 1344 N N . LYS A 1 114 ? 10.730 -4.545 4.202 1.000 27.502 142 LYS A N 1
ATOM 1345 C CA . LYS A 1 114 ? 10.053 -5.629 4.967 1.000 31.745 142 LYS A CA 1
ATOM 1346 C C . LYS A 1 114 ? 10.994 -6.279 5.990 1.000 26.867 142 LYS A C 1
ATOM 1347 O O . L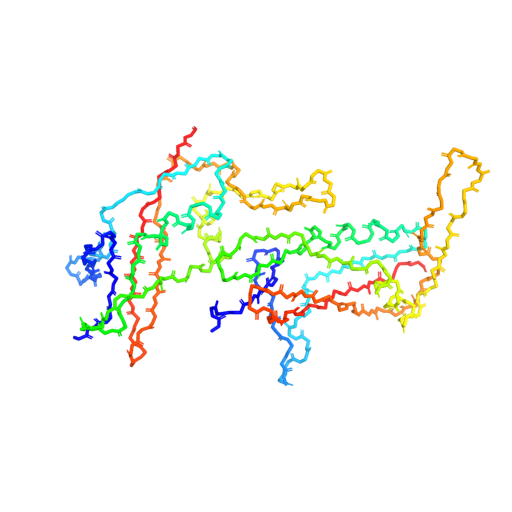YS A 1 114 ? 10.501 -6.895 6.913 1.000 28.697 142 LYS A O 1
ATOM 1366 N N . ASN A 1 115 ? 12.307 -6.129 5.861 1.000 25.857 143 ASN A N 1
ATOM 1367 C CA . ASN A 1 115 ? 13.268 -6.776 6.792 1.000 27.988 143 ASN A CA 1
ATOM 1368 C C . ASN A 1 115 ? 13.549 -5.882 7.993 1.000 24.119 143 ASN A C 1
ATOM 1369 O O . ASN A 1 115 ? 14.311 -6.324 8.873 1.000 26.561 143 ASN A O 1
ATOM 1380 N N . GLU A 1 116 ? 12.964 -4.683 8.042 1.000 20.207 144 GLU A N 1
ATOM 1381 C CA . GLU A 1 116 ? 13.163 -3.748 9.176 1.000 19.185 144 GLU A CA 1
ATOM 1382 C C . GLU A 1 116 ? 11.856 -3.647 9.963 1.000 18.451 144 GLU A C 1
ATOM 1383 O O . GLU A 1 116 ? 10.848 -3.928 9.425 1.000 19.318 144 GLU A O 1
ATOM 1395 N N . LYS A 1 117 ? 11.949 -3.300 11.237 1.000 18.622 145 LYS A N 1
ATOM 1396 C CA . LYS A 1 117 ? 10.755 -3.166 12.080 1.000 19.214 145 LYS A CA 1
ATOM 1397 C C . LYS A 1 117 ? 10.537 -1.680 12.307 1.000 15.316 145 LYS A C 1
ATOM 1398 O O . LYS A 1 117 ? 11.518 -0.953 12.597 1.000 17.422 145 LYS A O 1
ATOM 1417 N N . ALA A 1 118 ? 9.284 -1.275 12.268 1.000 14.142 146 ALA A N 1
ATOM 1418 C CA . ALA A 1 118 ? 8.888 0.050 12.784 1.000 13.736 146 ALA A CA 1
ATOM 1419 C C . ALA A 1 118 ? 9.254 0.112 14.268 1.000 13.406 146 ALA A C 1
ATOM 1420 O O . ALA A 1 118 ? 9.218 -0.905 14.981 1.000 15.402 146 ALA A O 1
ATOM 1427 N N . TYR A 1 119 ? 9.498 1.313 14.768 1.000 11.690 147 TYR A N 1
ATOM 1428 C CA . TYR A 1 119 ? 9.639 1.571 16.212 1.000 11.741 147 TYR A CA 1
ATOM 1429 C C . TYR A 1 119 ? 9.138 2.965 16.538 1.000 10.946 147 TYR A C 1
ATOM 1430 O O . TYR A 1 1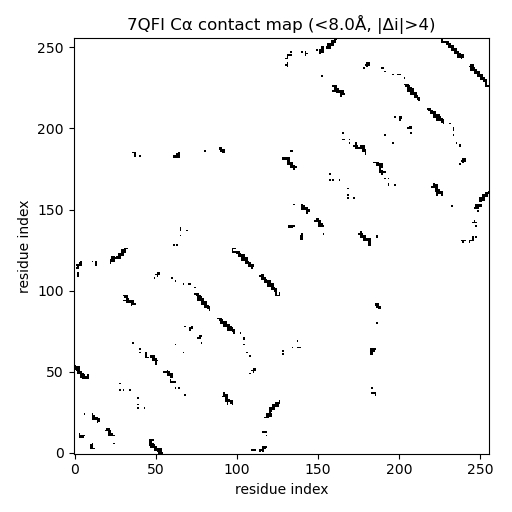19 ? 9.174 3.885 15.698 1.000 12.244 147 TYR A O 1
ATOM 1448 N N . GLU A 1 120 ? 8.782 3.133 17.803 1.000 10.198 148 GLU A N 1
ATOM 1449 C CA . GLU A 1 120 ? 8.318 4.426 18.340 1.000 10.899 148 GLU A CA 1
ATOM 1450 C C . GLU A 1 120 ? 9.490 5.184 18.924 1.000 10.743 148 GLU A C 1
ATOM 1451 O O . GLU A 1 120 ? 10.308 4.617 19.653 1.000 10.767 148 GLU A O 1
ATOM 1463 N N . ALA A 1 121 ? 9.500 6.494 18.666 1.000 10.561 149 ALA A N 1
ATOM 1464 C CA . ALA A 1 121 ? 10.586 7.372 19.113 1.000 10.933 149 ALA A CA 1
ATOM 1465 C C . ALA A 1 121 ? 10.050 8.742 19.444 1.000 10.548 149 ALA A C 1
ATOM 1466 O O . ALA A 1 121 ? 8.932 9.167 18.993 1.000 10.103 149 ALA A O 1
ATOM 1473 N N . ILE A 1 122 ? 10.786 9.407 20.315 1.000 10.867 150 ILE A N 1
ATOM 1474 C CA . ILE A 1 122 ? 10.493 10.821 20.632 1.000 10.744 150 ILE A CA 1
ATOM 1475 C C . ILE A 1 122 ? 10.628 11.625 19.340 1.000 12.466 150 ILE A C 1
ATOM 1476 O O . ILE A 1 122 ? 11.638 11.506 18.662 1.000 12.101 150 ILE A O 1
ATOM 1492 N N . ASP A 1 123 ? 9.624 12.420 19.007 1.000 12.210 151 ASP A N 1
ATOM 1493 C CA . ASP A 1 123 ? 9.703 13.329 17.822 1.000 13.431 151 ASP A CA 1
ATOM 1494 C C . ASP A 1 123 ? 10.062 14.702 18.373 1.000 14.844 151 ASP A C 1
ATOM 1495 O O . ASP A 1 123 ? 11.254 15.078 18.266 1.000 17.631 151 ASP A O 1
ATOM 1504 N N . LYS A 1 124 ? 9.111 15.394 18.992 1.000 13.833 152 LYS A N 1
ATOM 1505 C CA . LYS A 1 124 ? 9.357 16.766 19.499 1.000 14.494 152 LYS A CA 1
ATOM 1506 C C . LYS A 1 124 ? 9.302 16.724 21.019 1.000 13.260 152 LYS A C 1
ATOM 1507 O O . LYS A 1 124 ? 8.380 16.067 21.578 1.000 12.919 152 LYS A O 1
ATOM 1526 N N . VAL A 1 125 ? 10.169 17.495 21.653 1.000 12.863 153 VAL A N 1
ATOM 1527 C CA . VAL A 1 125 ? 10.163 17.585 23.136 1.000 13.111 153 VAL A CA 1
ATOM 1528 C C . VAL A 1 125 ? 9.568 18.911 23.559 1.000 12.605 153 VAL A C 1
ATOM 1529 O O . VAL A 1 125 ? 9.702 19.916 22.846 1.000 13.051 153 VAL A O 1
ATOM 1542 N N . PRO A 1 126 ? 8.875 18.949 24.699 1.000 13.262 154 PRO A N 1
ATOM 1543 C CA . PRO A 1 126 ? 8.433 20.205 25.293 1.000 13.585 154 PRO A CA 1
ATOM 1544 C C . PRO A 1 126 ? 9.626 20.893 25.985 1.000 14.702 154 PRO A C 1
ATOM 1545 O O . PRO A 1 126 ? 10.683 20.364 26.086 1.000 15.651 154 PRO A O 1
ATOM 1556 N N A SER A 1 127 ? 9.427 22.137 26.394 0.500 16.022 155 SER A N 1
ATOM 1557 N N B SER A 1 127 ? 9.405 22.127 26.399 0.500 15.752 155 SER A N 1
ATOM 1558 C CA A SER A 1 127 ? 10.439 22.897 27.161 0.500 16.725 155 SER A CA 1
ATOM 1559 C CA B SER A 1 127 ? 10.384 22.927 27.160 0.500 16.295 155 SER A CA 1
ATOM 1560 C C A SER A 1 127 ? 10.377 22.549 28.648 0.500 17.440 155 SER A C 1
ATOM 1561 C C B SER A 1 127 ? 10.364 22.563 28.643 0.500 17.151 155 SER A C 1
ATOM 1562 O O A SER A 1 127 ? 11.391 22.766 29.294 0.500 22.393 155 SER A O 1
ATOM 1563 O O B SER A 1 127 ? 11.386 22.780 29.275 0.500 21.989 155 SER A O 1
ATOM 1578 N N . THR A 1 128 ? 9.244 22.059 29.166 1.000 15.147 156 THR A N 1
ATOM 1579 C CA . THR A 1 128 ? 8.966 21.949 30.631 1.000 15.585 156 THR A CA 1
ATOM 1580 C C . THR A 1 128 ? 9.048 20.477 31.053 1.000 15.135 156 THR A C 1
ATOM 1581 O O . THR A 1 128 ? 8.494 19.621 30.329 1.000 15.399 156 THR A O 1
ATOM 1592 N N A SER A 1 129 ? 9.687 20.210 32.193 0.500 13.128 157 SER A N 1
ATOM 1593 N N B SER A 1 129 ? 9.689 20.200 32.182 0.500 13.404 157 SER A N 1
ATOM 1594 C CA A SER A 1 129 ? 9.723 18.888 32.863 0.500 12.786 157 SER A CA 1
ATOM 1595 C CA B SER A 1 129 ? 9.756 18.846 32.774 0.500 13.232 157 SER A CA 1
ATOM 1596 C C A SER A 1 129 ? 8.319 18.466 33.281 0.500 12.516 157 SER A C 1
ATOM 1597 C C B SER A 1 129 ? 8.376 18.463 33.320 0.500 12.809 157 SER A C 1
ATOM 1598 O O A SER A 1 129 ? 7.430 19.335 33.518 0.500 12.666 157 SER A O 1
ATOM 1599 O O B SER A 1 129 ? 7.521 19.352 33.587 0.500 13.032 157 SER A O 1
ATOM 1614 N N . PHE A 1 130 ? 8.148 17.169 33.488 1.000 11.744 158 PHE A N 1
ATOM 1615 C CA . PHE A 1 130 ? 6.891 16.639 34.051 1.000 11.651 158 PHE A CA 1
ATOM 1616 C C . PHE A 1 130 ? 7.233 15.298 34.687 1.000 12.184 158 PHE A C 1
ATOM 1617 O O . PHE A 1 130 ? 8.287 14.762 34.400 1.000 11.533 158 PHE A O 1
ATOM 1634 N N . ASN A 1 131 ? 6.310 14.773 35.480 1.000 11.156 159 ASN A N 1
ATOM 1635 C CA . ASN A 1 131 ? 6.491 13.443 36.079 1.000 10.923 159 ASN A CA 1
ATOM 1636 C C . ASN A 1 131 ? 5.689 12.414 35.289 1.000 11.257 159 ASN A C 1
ATOM 1637 O O . ASN A 1 131 ? 4.581 12.700 34.771 1.000 12.537 159 ASN A O 1
ATOM 1648 N N A ILE A 1 132 ? 6.253 11.226 35.170 0.500 11.455 160 ILE A N 1
ATOM 1649 N N B ILE A 1 132 ? 6.219 11.219 35.182 0.500 11.950 160 ILE A N 1
ATOM 1650 C CA A ILE A 1 132 ? 5.558 9.963 34.777 0.500 11.830 160 ILE A CA 1
ATOM 1651 C CA B ILE A 1 132 ? 5.381 10.049 34.807 0.500 12.646 160 ILE A CA 1
ATOM 1652 C C A ILE A 1 132 ? 5.087 9.292 36.069 0.500 12.548 160 ILE A C 1
ATOM 1653 C C B ILE A 1 132 ? 5.038 9.309 36.091 0.500 13.202 160 ILE A C 1
ATOM 1654 O O A ILE A 1 132 ? 5.811 9.333 37.071 0.500 13.670 160 ILE A O 1
ATOM 1655 O O B ILE A 1 132 ? 5.815 9.325 37.059 0.500 14.247 160 ILE A O 1
ATOM 1686 N N A THR A 1 133 ? 3.878 8.748 36.075 0.500 11.078 161 THR A N 1
ATOM 1687 N N B THR A 1 133 ? 3.844 8.752 36.111 0.500 11.440 161 THR A N 1
ATOM 1688 C CA A THR A 1 133 ? 3.299 8.048 37.251 0.500 12.312 161 THR A CA 1
ATOM 1689 C CA B THR A 1 133 ? 3.292 8.057 37.292 0.500 12.466 161 THR A CA 1
ATOM 1690 C C A THR A 1 133 ? 3.381 6.550 36.990 0.500 12.009 161 THR A C 1
ATOM 1691 C C B THR A 1 133 ? 3.361 6.558 37.009 0.500 12.105 161 THR A C 1
ATOM 1692 O O A THR A 1 133 ? 2.957 6.103 35.895 0.500 12.629 161 THR A O 1
ATOM 1693 O O B THR A 1 133 ? 2.935 6.122 35.914 0.500 12.710 161 THR A O 1
ATOM 1714 N N . LEU A 1 134 ? 3.905 5.811 37.963 1.000 11.597 162 LEU A N 1
ATOM 1715 C CA . LEU A 1 134 ? 3.942 4.340 37.892 1.000 13.411 162 LEU A CA 1
ATOM 1716 C C . LEU A 1 134 ? 3.248 3.809 39.140 1.000 12.543 162 LEU A C 1
ATOM 1717 O O . LEU A 1 134 ? 3.552 4.290 40.233 1.000 12.148 162 LEU A O 1
ATOM 1733 N N . SER A 1 135 ? 2.242 2.970 38.935 1.000 13.938 163 SER A N 1
ATOM 1734 C CA . SER A 1 135 ? 1.529 2.314 40.049 1.000 13.590 163 SER A CA 1
ATOM 1735 C C . SER A 1 135 ? 1.620 0.817 39.879 1.000 12.728 163 SER A C 1
ATOM 1736 O O . SER A 1 135 ? 1.710 0.296 38.744 1.000 15.325 163 SER A O 1
ATOM 1744 N N . ALA A 1 136 ? 1.569 0.110 40.995 1.000 11.432 164 ALA A N 1
ATOM 1745 C CA . ALA A 1 136 ? 1.477 -1.357 40.971 1.000 13.138 164 ALA A CA 1
ATOM 1746 C C . ALA A 1 136 ? 0.679 -1.781 42.195 1.000 12.103 164 ALA A C 1
ATOM 1747 O O . ALA A 1 136 ? 0.679 -1.092 43.198 1.000 12.962 164 ALA A O 1
ATOM 1754 N N . THR A 1 137 ? 0.027 -2.921 42.054 1.000 13.700 165 THR A N 1
ATOM 1755 C CA . THR A 1 137 ? -0.840 -3.451 43.125 1.000 13.840 165 THR A CA 1
ATOM 1756 C C . THR A 1 137 ? -0.142 -4.665 43.727 1.000 13.816 165 THR A C 1
ATOM 1757 O O . THR A 1 137 ? 0.261 -5.576 43.001 1.000 14.304 165 THR A O 1
ATOM 1768 N N . GLY A 1 138 ? 0.026 -4.641 45.036 1.000 12.853 166 GLY A N 1
ATOM 1769 C CA . GLY A 1 138 ? 0.651 -5.737 45.773 1.000 13.274 166 GLY A CA 1
ATOM 1770 C C . GLY A 1 138 ? -0.369 -6.631 46.415 1.000 14.187 166 GLY A C 1
ATOM 1771 O O . GLY A 1 138 ? -1.533 -6.649 45.939 1.000 15.260 166 GLY A O 1
ATOM 1775 N N . ASP A 1 139 ? 0.005 -7.214 47.537 1.000 14.499 167 ASP A N 1
ATOM 1776 C CA . ASP A 1 139 ? -0.889 -8.107 48.312 1.000 14.871 167 ASP A CA 1
ATOM 1777 C C . ASP A 1 139 ? -2.107 -7.287 48.766 1.000 13.751 167 ASP A C 1
ATOM 1778 O O . ASP A 1 139 ? -1.997 -6.075 49.051 1.000 13.047 167 ASP A O 1
ATOM 1787 N N . ASN A 1 140 ? -3.246 -7.965 48.860 1.000 14.404 168 ASN A N 1
ATOM 1788 C CA . ASN A 1 140 ? -4.442 -7.422 49.551 1.000 13.507 168 ASN A CA 1
ATOM 1789 C C . ASN A 1 140 ? -4.942 -6.196 48.802 1.000 12.748 168 ASN A C 1
ATOM 1790 O O . ASN A 1 140 ? -5.462 -5.296 49.420 1.000 14.037 168 ASN A O 1
ATOM 1801 N N . ASN A 1 141 ? -4.731 -6.166 47.489 1.000 12.599 169 ASN A N 1
ATOM 1802 C CA . ASN A 1 141 ? -5.166 -5.076 46.592 1.000 15.562 169 ASN A CA 1
ATOM 1803 C C . ASN A 1 141 ? -4.673 -3.726 47.089 1.000 14.452 169 ASN A C 1
ATOM 1804 O O . ASN A 1 141 ? -5.389 -2.722 46.940 1.000 17.115 169 ASN A O 1
ATOM 1815 N N . GLN A 1 142 ? -3.501 -3.705 47.735 1.000 14.806 170 GLN A N 1
ATOM 1816 C CA . GLN A 1 142 ? -2.883 -2.431 48.154 1.000 13.748 170 GLN A CA 1
ATOM 1817 C C . GLN A 1 142 ? -2.030 -1.901 46.995 1.000 15.660 170 GLN A C 1
ATOM 1818 O O . GLN A 1 142 ? -1.237 -2.690 46.459 1.000 14.759 170 GLN A O 1
ATOM 1832 N N . THR A 1 143 ? -2.254 -0.664 46.563 1.000 16.134 171 THR A N 1
ATOM 1833 C CA . THR A 1 143 ? -1.554 -0.032 45.418 1.000 15.798 171 THR A CA 1
ATOM 1834 C C . THR A 1 143 ? -0.480 0.905 45.967 1.000 16.656 171 THR A C 1
ATOM 1835 O O . THR A 1 143 ? -0.725 1.562 46.968 1.000 19.117 171 THR A O 1
ATOM 1846 N N . ALA A 1 144 ? 0.694 0.923 45.359 1.000 13.828 172 ALA A N 1
ATOM 1847 C CA . ALA A 1 144 ? 1.713 1.962 45.583 1.000 13.195 172 ALA A CA 1
ATOM 1848 C C . ALA A 1 144 ? 1.897 2.716 44.261 1.000 10.723 172 ALA A C 1
ATOM 1849 O O . ALA A 1 144 ? 1.724 2.156 43.163 1.000 9.861 172 ALA A O 1
ATOM 1856 N N . THR A 1 145 ? 2.222 3.983 44.400 1.000 11.025 173 THR A N 1
ATOM 1857 C CA . THR A 1 145 ? 2.428 4.912 43.268 1.000 10.683 173 THR A CA 1
ATOM 1858 C C . THR A 1 145 ? 3.736 5.668 43.493 1.000 10.643 173 THR A C 1
ATOM 1859 O O . THR A 1 145 ? 3.973 6.115 44.603 1.000 10.868 173 THR A O 1
ATOM 1870 N N . ILE A 1 146 ? 4.507 5.817 42.405 1.000 10.403 174 ILE A N 1
ATOM 1871 C CA . ILE A 1 146 ? 5.675 6.740 42.422 1.000 11.292 174 ILE A CA 1
ATOM 1872 C C . ILE A 1 146 ? 5.590 7.651 41.214 1.000 11.188 174 ILE A C 1
ATOM 1873 O O . ILE A 1 146 ? 4.927 7.313 40.234 1.000 10.461 174 ILE A O 1
ATOM 1889 N N . GLN A 1 147 ? 6.243 8.790 41.345 1.000 10.302 175 GLN A N 1
ATOM 1890 C CA . GLN A 1 147 ? 6.337 9.776 40.261 1.000 11.161 175 GLN A CA 1
ATOM 1891 C C . GLN A 1 147 ? 7.808 9.900 39.864 1.000 10.979 175 GLN A C 1
ATOM 1892 O O . GLN A 1 147 ? 8.658 10.113 40.742 1.000 12.575 175 GLN A O 1
ATOM 1906 N N . ILE A 1 148 ? 8.072 9.868 38.571 1.000 10.125 176 ILE A N 1
ATOM 1907 C CA . ILE A 1 148 ? 9.474 9.862 38.058 1.000 10.222 176 ILE A CA 1
ATOM 1908 C C . ILE A 1 148 ? 9.628 11.100 37.197 1.000 9.871 176 ILE A C 1
ATOM 1909 O O . ILE A 1 148 ? 8.964 11.205 36.154 1.000 10.257 176 ILE A O 1
ATOM 1925 N N . PRO A 1 149 ? 10.469 12.062 37.578 1.000 9.649 177 PRO A N 1
ATOM 1926 C CA . PRO A 1 149 ? 10.633 13.256 36.763 1.000 10.022 177 PRO A CA 1
ATOM 1927 C C . PRO A 1 149 ? 11.348 13.003 35.430 1.000 10.072 177 PRO A C 1
ATOM 1928 O O . PRO A 1 149 ? 12.401 12.295 35.373 1.000 10.396 177 PRO A O 1
ATOM 1939 N N . MET A 1 150 ? 10.763 13.572 34.373 1.000 10.101 178 MET A N 1
ATOM 1940 C CA . MET A 1 150 ? 11.250 13.476 32.996 1.000 10.800 178 MET A CA 1
ATOM 1941 C C . MET A 1 150 ? 11.775 14.859 32.618 1.000 11.293 178 MET A C 1
ATOM 1942 O O . MET A 1 150 ? 11.048 15.810 32.766 1.000 11.607 178 MET A O 1
ATOM 1956 N N . VAL A 1 151 ? 12.971 14.911 32.062 1.000 10.141 179 VAL A N 1
ATOM 1957 C CA . VAL A 1 151 ? 13.635 16.193 31.704 1.000 11.951 179 VAL A CA 1
ATOM 1958 C C . VAL A 1 151 ? 13.917 16.201 30.219 1.000 11.170 179 VAL A C 1
ATOM 1959 O O . VAL A 1 151 ? 14.821 15.485 29.764 1.000 10.993 179 VAL A O 1
ATOM 1972 N N . PRO A 1 152 ? 13.219 17.073 29.438 1.000 12.732 180 PRO A N 1
ATOM 1973 C CA . PRO A 1 152 ? 13.507 17.152 28.006 1.000 13.049 180 PRO A CA 1
ATOM 1974 C C . PRO A 1 152 ? 14.838 17.844 27.730 1.000 13.222 180 PRO A C 1
ATOM 1975 O O . PRO A 1 152 ? 15.119 18.846 28.401 1.000 15.022 180 PRO A O 1
ATOM 1986 N N . GLN A 1 153 ? 15.600 17.330 26.772 1.000 14.545 181 GLN A N 1
ATOM 1987 C CA . GLN A 1 153 ? 16.780 18.052 26.222 1.000 16.652 181 GLN A CA 1
ATOM 1988 C C . GLN A 1 153 ? 16.420 18.469 24.790 1.000 19.508 181 GLN A C 1
ATOM 1989 O O . GLN A 1 153 ? 15.961 17.592 24.049 1.000 18.504 181 GLN A O 1
ATOM 2003 N N . GLY A 1 154 ? 16.627 19.752 24.434 1.000 27.060 182 GLY A N 1
ATOM 2004 C CA . GLY A 1 154 ? 15.936 20.478 23.338 1.000 31.900 182 GLY A CA 1
ATOM 2005 C C . GLY A 1 154 ? 16.772 20.511 22.084 1.000 38.913 182 GLY A C 1
ATOM 2006 O O . GLY A 1 154 ? 17.842 19.945 22.253 1.000 45.188 182 GLY A O 1
ATOM 2010 N N . PRO B 1 26 ? -3.086 -8.887 33.532 1.000 34.445 54 PRO B N 1
ATOM 2011 C CA . PRO B 1 26 ? -3.211 -8.414 32.131 1.000 30.198 54 PRO B CA 1
ATOM 2012 C C . PRO B 1 26 ? -1.865 -8.014 31.503 1.000 29.244 54 PRO B C 1
ATOM 2013 O O . PRO B 1 26 ? -1.756 -8.013 30.296 1.000 26.277 54 PRO B O 1
ATOM 2025 N N . GLN B 1 27 ? -0.884 -7.677 32.338 1.000 27.727 55 GLN B N 1
ATOM 2026 C CA . GLN B 1 27 ? 0.454 -7.152 31.953 1.000 32.104 55 GLN B CA 1
ATOM 2027 C C . GLN B 1 27 ? 1.204 -8.171 31.098 1.000 32.112 55 GLN B C 1
ATOM 2028 O O . GLN B 1 27 ? 2.066 -7.765 30.311 1.000 32.091 55 GLN B O 1
ATOM 2042 N N . ASN B 1 28 ? 0.912 -9.452 31.253 1.000 28.926 56 ASN B N 1
ATOM 2043 C CA . ASN B 1 28 ? 1.634 -10.512 30.509 1.000 27.623 56 ASN B CA 1
ATOM 2044 C C . ASN B 1 28 ? 1.147 -10.596 29.058 1.000 25.445 56 ASN B C 1
ATOM 2045 O O . ASN B 1 28 ? 1.684 -11.434 28.328 1.000 28.584 56 ASN B O 1
ATOM 2056 N N . LYS B 1 29 ? 0.097 -9.867 28.673 1.000 19.629 57 LYS B N 1
ATOM 2057 C CA . LYS B 1 29 ? -0.526 -10.104 27.348 1.000 16.211 57 LYS B CA 1
ATOM 2058 C C . LYS B 1 29 ? 0.034 -9.155 26.290 1.000 13.719 57 LYS B C 1
ATOM 2059 O O . LYS B 1 29 ? 0.164 -7.954 26.554 1.000 15.401 57 LYS B O 1
ATOM 2078 N N . PRO B 1 30 ? 0.256 -9.631 25.045 1.000 12.170 58 PRO B N 1
ATOM 2079 C CA . PRO B 1 30 ? 0.581 -8.731 23.946 1.000 12.342 58 PRO B CA 1
ATOM 2080 C C . PRO B 1 30 ? -0.710 -8.014 23.556 1.000 11.117 58 PRO B C 1
ATOM 2081 O O . PRO B 1 30 ? -1.820 -8.459 23.931 1.000 11.905 58 PRO B O 1
ATOM 2092 N N . TYR B 1 31 ? -0.606 -6.964 22.727 1.000 9.518 59 TYR B N 1
ATOM 2093 C CA . TYR B 1 31 ? -1.812 -6.163 22.411 1.000 9.434 59 TYR B CA 1
ATOM 2094 C C . TYR B 1 31 ? -1.562 -5.343 21.160 1.000 9.967 59 TYR B C 1
ATOM 2095 O O . TYR B 1 31 ? -0.389 -5.043 20.783 1.000 9.906 59 TYR B O 1
ATOM 2113 N N . PHE B 1 32 ? -2.661 -4.938 20.568 1.000 9.653 60 PHE B N 1
ATOM 2114 C CA . PHE B 1 32 ? -2.669 -3.988 19.447 1.000 10.743 60 PHE B CA 1
ATOM 2115 C C . PHE B 1 32 ? -3.144 -2.631 19.950 1.000 11.250 60 PHE B C 1
ATOM 2116 O O . PHE B 1 32 ? -3.904 -2.555 20.906 1.000 10.369 60 PHE B O 1
ATOM 2133 N N . THR B 1 33 ? -2.674 -1.594 19.272 1.000 11.164 61 THR B N 1
ATOM 2134 C CA . THR B 1 33 ? -3.153 -0.224 19.500 1.000 10.621 61 THR B CA 1
ATOM 2135 C C . THR B 1 33 ? -3.645 0.354 18.184 1.000 11.970 61 THR B C 1
ATOM 2136 O O . THR B 1 33 ? -3.139 0.027 17.087 1.000 12.206 61 THR B O 1
ATOM 2147 N N . TYR B 1 34 ? -4.604 1.238 18.315 1.000 12.669 62 TYR B N 1
ATOM 2148 C CA . TYR B 1 34 ? -5.028 2.147 17.240 1.000 14.378 62 TYR B CA 1
ATOM 2149 C C . TYR B 1 34 ? -5.291 3.504 17.864 1.000 14.387 62 TYR B C 1
ATOM 2150 O O . TYR B 1 34 ? -6.124 3.562 18.781 1.000 13.513 62 TYR B O 1
ATOM 2168 N N . ASN B 1 35 ? -4.718 4.556 17.311 1.000 16.594 63 ASN B N 1
ATOM 2169 C CA . ASN B 1 35 ? -5.174 5.933 17.656 1.000 20.860 63 ASN B CA 1
ATOM 2170 C C . ASN B 1 35 ? -5.167 6.075 19.192 1.000 17.987 63 ASN B C 1
ATOM 2171 O O . ASN B 1 35 ? -6.150 6.545 19.811 1.000 19.400 63 ASN B O 1
ATOM 2182 N N . ASN B 1 36 ? -4.050 5.690 19.770 1.000 18.451 64 ASN B N 1
ATOM 2183 C CA . ASN B 1 36 ? -3.657 5.978 21.171 1.000 16.566 64 ASN B CA 1
ATOM 2184 C C . ASN B 1 36 ? -4.394 5.056 22.134 1.000 15.732 64 ASN B C 1
ATOM 2185 O O . ASN B 1 36 ? -4.203 5.206 23.345 1.000 14.679 64 ASN B O 1
ATOM 2196 N N . GLU B 1 37 ? -5.163 4.080 21.661 1.000 13.754 65 GLU B N 1
ATOM 2197 C CA . GLU B 1 37 ? -5.875 3.175 22.564 1.000 14.747 65 GLU B CA 1
ATOM 2198 C C . GLU B 1 37 ? -5.488 1.724 22.289 1.000 12.118 65 GLU B C 1
ATOM 2199 O O . GLU B 1 37 ? -5.295 1.321 21.175 1.000 12.962 65 GLU B O 1
ATOM 2211 N N . ILE B 1 38 ? -5.471 0.965 23.346 1.000 11.756 66 ILE B N 1
ATOM 2212 C CA . ILE B 1 38 ? -5.336 -0.497 23.297 1.000 11.193 66 ILE B CA 1
ATOM 2213 C C . ILE B 1 38 ? -6.642 -1.089 22.832 1.000 12.289 66 ILE B C 1
ATOM 2214 O O . ILE B 1 38 ? -7.725 -0.779 23.381 1.000 12.999 66 ILE B O 1
ATOM 2230 N N A ILE B 1 39 ? -6.557 -1.970 21.854 0.500 13.094 67 ILE B N 1
ATOM 2231 N N B ILE B 1 39 ? -6.565 -1.954 21.844 0.500 12.449 67 ILE B N 1
ATOM 2232 C CA A ILE B 1 39 ? -7.727 -2.705 21.322 0.500 13.584 67 ILE B CA 1
ATOM 2233 C CA B ILE B 1 39 ? -7.792 -2.609 21.346 0.500 12.446 67 ILE B CA 1
ATOM 2234 C C A ILE B 1 39 ? -8.106 -3.801 22.315 0.500 12.631 67 ILE B C 1
ATOM 2235 C C B ILE B 1 39 ? -8.118 -3.762 22.295 0.500 12.004 67 ILE B C 1
ATOM 2236 O O A ILE B 1 39 ? -7.222 -4.517 22.822 0.500 12.066 67 ILE B O 1
ATOM 2237 O O B ILE B 1 39 ? -7.217 -4.493 22.726 0.500 11.501 67 ILE B O 1
ATOM 2268 N N . GLY B 1 40 ? -9.404 -3.946 22.552 1.000 12.588 68 GLY B N 1
ATOM 2269 C CA . GLY B 1 40 ? -9.886 -4.984 23.458 1.000 12.778 68 GLY B CA 1
ATOM 2270 C C . GLY B 1 40 ? -9.814 -6.360 22.882 1.000 12.630 68 GLY B C 1
ATOM 2271 O O . GLY B 1 40 ? -9.475 -6.544 21.703 1.000 12.117 68 GLY B O 1
ATOM 2275 N N . GLU B 1 41 ? -10.169 -7.315 23.716 1.000 14.946 69 GLU B N 1
ATOM 2276 C CA . GLU B 1 41 ? -10.286 -8.742 23.347 1.000 16.808 69 GLU B CA 1
ATOM 2277 C C . GLU B 1 41 ? -11.713 -9.111 22.954 1.000 17.710 69 GLU B C 1
ATOM 2278 O O . GLU B 1 41 ? -12.682 -8.536 23.479 1.000 19.398 69 GLU B O 1
ATOM 2290 N N . ALA B 1 42 ? -11.826 -10.067 22.046 1.000 19.143 70 ALA B N 1
ATOM 2291 C CA . ALA B 1 42 ? -13.098 -10.765 21.798 1.000 20.578 70 ALA B CA 1
ATOM 2292 C C . ALA B 1 42 ? -13.309 -11.710 22.978 1.000 24.889 70 ALA B C 1
ATOM 2293 O O . ALA B 1 42 ? -12.410 -12.504 23.234 1.000 25.499 70 ALA B O 1
ATOM 2300 N N . THR B 1 43 ? -14.403 -11.527 23.702 1.000 29.536 71 THR B N 1
ATOM 2301 C CA . THR B 1 43 ? -14.758 -12.318 24.896 1.000 36.736 71 THR B CA 1
ATOM 2302 C C . THR B 1 43 ? -16.079 -13.022 24.614 1.000 42.916 71 THR B C 1
ATOM 2303 O O . THR B 1 43 ? -16.729 -12.724 23.612 1.000 42.651 71 THR B O 1
ATOM 2314 N N . GLN B 1 44 ? -16.414 -13.965 25.485 1.000 52.525 72 GLN B N 1
ATOM 2315 C CA . GLN B 1 44 ? -17.760 -14.557 25.680 1.000 53.100 72 GLN B CA 1
ATOM 2316 C C . GLN B 1 44 ? -18.855 -13.489 25.598 1.000 52.086 72 GLN B C 1
ATOM 2317 O O . GLN B 1 44 ? -19.780 -13.617 24.765 1.000 58.000 72 GLN B O 1
ATOM 2331 N N . SER B 1 45 ? -18.757 -12.521 26.509 1.000 55.118 73 SER B N 1
ATOM 2332 C CA . SER B 1 45 ? -19.711 -11.410 26.727 1.000 54.112 73 SER B CA 1
ATOM 2333 C C . SER B 1 45 ? -19.684 -10.474 25.522 1.000 55.269 73 SER B C 1
ATOM 2334 O O . SER B 1 45 ? -20.742 -9.934 25.176 1.000 56.788 73 SER B O 1
ATOM 2342 N N . ASN B 1 46 ? -18.509 -10.279 24.927 1.000 50.015 74 ASN B N 1
ATOM 2343 C CA . ASN B 1 46 ? -18.351 -9.286 23.840 1.000 45.218 74 ASN B CA 1
ATOM 2344 C C . ASN B 1 46 ? -17.530 -9.875 22.704 1.000 42.159 74 ASN B C 1
ATOM 2345 O O . ASN B 1 46 ? -16.344 -9.597 22.551 1.000 36.351 74 ASN B O 1
ATOM 2356 N N . PRO B 1 47 ? -18.151 -10.670 21.821 1.000 37.986 75 PRO B N 1
ATOM 2357 C CA . PRO B 1 47 ? -17.429 -11.264 20.699 1.000 36.389 75 PRO B CA 1
ATOM 2358 C C . PRO B 1 47 ? -16.848 -10.235 19.720 1.000 31.817 75 PRO B C 1
ATOM 2359 O O . PRO B 1 47 ? -15.952 -10.554 18.982 1.000 32.181 75 PRO B O 1
ATOM 2370 N N . LEU B 1 48 ? -17.369 -9.015 19.739 1.000 31.266 76 LEU B N 1
ATOM 2371 C CA . LEU B 1 48 ? -16.869 -7.942 18.853 1.000 28.150 76 LEU B CA 1
ATOM 2372 C C . LEU B 1 48 ? -15.949 -7.006 19.639 1.000 24.048 76 LEU B C 1
ATOM 2373 O O . LEU B 1 48 ? -15.676 -5.893 19.164 1.000 21.289 76 LEU B O 1
ATOM 2389 N N . GLY B 1 49 ? -15.459 -7.446 20.803 1.000 22.536 77 GLY B N 1
ATOM 2390 C CA . GLY B 1 49 ? -14.620 -6.594 21.649 1.000 20.727 77 GLY B CA 1
ATOM 2391 C C . GLY B 1 49 ? -13.296 -6.227 21.009 1.000 19.215 77 GLY B C 1
ATOM 2392 O O . GLY B 1 49 ? -12.700 -5.245 21.474 1.000 19.151 77 GLY B O 1
ATOM 2396 N N . ASN B 1 50 ? -12.857 -6.934 19.964 1.000 16.567 78 ASN B N 1
ATOM 2397 C CA . ASN B 1 50 ? -11.547 -6.672 19.314 1.000 16.208 78 ASN B CA 1
ATOM 2398 C C . ASN B 1 50 ? -11.728 -6.033 17.930 1.000 15.505 78 ASN B C 1
ATOM 2399 O O . ASN B 1 50 ? -10.779 -6.037 17.145 1.000 15.632 78 ASN B O 1
ATOM 2410 N N . VAL B 1 51 ? -12.877 -5.435 17.688 1.000 17.300 79 VAL B N 1
ATOM 2411 C CA . VAL B 1 51 ? -13.105 -4.700 16.420 1.000 17.117 79 VAL B CA 1
ATOM 2412 C C . VAL B 1 51 ? -12.482 -3.324 16.538 1.000 16.477 79 VAL B C 1
ATOM 2413 O O . VAL B 1 51 ? -12.764 -2.560 17.496 1.000 19.342 79 VAL B O 1
ATOM 2426 N N . VAL B 1 52 ? -11.601 -3.020 15.616 1.000 16.249 80 VAL B N 1
ATOM 2427 C CA . VAL B 1 52 ? -10.943 -1.702 15.594 1.000 16.676 80 VAL B CA 1
ATOM 2428 C C . VAL B 1 52 ? -12.004 -0.651 15.238 1.000 19.868 80 VAL B C 1
ATOM 2429 O O . VAL B 1 52 ? -12.858 -0.901 14.367 1.000 19.864 80 VAL B O 1
ATOM 2442 N N . ARG B 1 53 ? -11.920 0.524 15.848 1.000 21.605 81 ARG B N 1
ATOM 2443 C CA . ARG B 1 53 ? -12.876 1.629 15.587 1.000 27.568 81 ARG B CA 1
ATOM 2444 C C . ARG B 1 53 ? -12.374 2.415 14.371 1.000 28.017 81 ARG B C 1
ATOM 2445 O O . ARG B 1 53 ? -12.087 3.596 14.454 1.000 25.010 81 ARG B O 1
ATOM 2466 N N . THR B 1 54 ? -12.252 1.749 13.235 1.000 24.894 82 THR B N 1
ATOM 2467 C CA . THR B 1 54 ? -12.052 2.419 11.935 1.000 22.620 82 THR B CA 1
ATOM 2468 C C . THR B 1 54 ? -12.679 1.542 10.855 1.000 22.661 82 THR B C 1
ATOM 2469 O O . THR B 1 54 ? -13.221 0.481 11.179 1.000 21.844 82 THR B O 1
ATOM 2480 N N . THR B 1 55 ? -12.572 1.994 9.616 1.000 23.184 83 THR B N 1
ATOM 2481 C CA . THR B 1 55 ? -12.998 1.208 8.434 1.000 27.230 83 THR B CA 1
ATOM 2482 C C . THR B 1 55 ? -11.935 1.377 7.366 1.000 25.543 83 THR B C 1
ATOM 2483 O O . THR B 1 55 ? -11.359 2.457 7.259 1.000 25.311 83 THR B O 1
ATOM 2494 N N . ILE B 1 56 ? -11.720 0.304 6.611 1.000 22.100 84 ILE B N 1
ATOM 2495 C CA . ILE B 1 56 ? -10.906 0.320 5.382 1.000 25.635 84 ILE B CA 1
ATOM 2496 C C . ILE B 1 56 ? -11.868 0.201 4.210 1.000 24.723 84 ILE B C 1
ATOM 2497 O O . ILE B 1 56 ? -12.523 -0.819 4.053 1.000 24.322 84 ILE B O 1
ATOM 2513 N N . SER B 1 57 ? -11.998 1.273 3.447 1.000 27.272 85 SER B N 1
ATOM 2514 C CA . SER B 1 57 ? -12.849 1.216 2.234 1.000 30.427 85 SER B CA 1
ATOM 2515 C C . SER B 1 57 ? -11.996 0.589 1.135 1.000 23.595 85 SER B C 1
ATOM 2516 O O . SER B 1 57 ? -10.758 0.766 1.105 1.000 26.073 85 SER B O 1
ATOM 2524 N N . PHE B 1 58 ? -12.627 -0.157 0.249 1.000 29.471 86 PHE B N 1
ATOM 2525 C CA . PHE B 1 58 ? -11.885 -0.794 -0.863 1.000 26.397 86 PHE B CA 1
ATOM 2526 C C . PHE B 1 58 ? -12.823 -0.816 -2.067 1.000 25.119 86 PHE B C 1
ATOM 2527 O O . PHE B 1 58 ? -14.066 -0.885 -1.904 1.000 21.067 86 PHE B O 1
ATOM 2544 N N . LYS B 1 59 ? -12.209 -0.781 -3.236 1.000 25.920 87 LYS B N 1
ATOM 2545 C CA . LYS B 1 59 ? -12.971 -0.708 -4.505 1.000 25.996 87 LYS B CA 1
ATOM 2546 C C . LYS B 1 59 ? -12.185 -1.436 -5.581 1.000 20.602 87 LYS B C 1
ATOM 2547 O O . LYS B 1 59 ? -10.956 -1.649 -5.412 1.000 22.496 87 LYS B O 1
ATOM 2566 N N A SER B 1 60 ? -12.853 -1.719 -6.702 0.500 23.992 88 SER B N 1
ATOM 2567 N N B SER B 1 60 ? -12.851 -1.718 -6.712 0.500 24.925 88 SER B N 1
ATOM 2568 C CA A SER B 1 60 ? -12.218 -2.321 -7.895 0.500 24.295 88 SER B CA 1
ATOM 2569 C CA B SER B 1 60 ? -12.250 -2.247 -7.966 0.500 25.712 88 SER B CA 1
ATOM 2570 C C A SER B 1 60 ? -10.929 -1.571 -8.228 0.500 23.135 88 SER B C 1
ATOM 2571 C C B SER B 1 60 ? -10.926 -1.543 -8.255 0.500 24.039 88 SER B C 1
ATOM 2572 O O A SER B 1 60 ? -10.918 -0.316 -8.165 0.500 26.356 88 SER B O 1
ATOM 2573 O O B SER B 1 60 ? -10.888 -0.279 -8.177 0.500 26.494 88 SER B O 1
ATOM 2588 N N . ASP B 1 61 ? -9.875 -2.319 -8.534 1.000 22.754 89 ASP B N 1
ATOM 2589 C CA . ASP B 1 61 ? -8.545 -1.833 -8.964 1.000 24.365 89 ASP B CA 1
ATOM 2590 C C . ASP B 1 61 ? -7.643 -1.466 -7.789 1.000 20.778 89 ASP B C 1
ATOM 2591 O O . ASP B 1 61 ? -6.419 -1.362 -8.058 1.000 25.324 89 ASP B O 1
ATOM 2600 N N . ASP B 1 62 ? -8.127 -1.457 -6.549 1.000 23.039 90 ASP B N 1
ATOM 2601 C CA . ASP B 1 62 ? -7.220 -1.251 -5.387 1.000 23.670 90 ASP B CA 1
ATOM 2602 C C . ASP B 1 62 ? -6.218 -2.398 -5.354 1.000 22.128 90 ASP B C 1
ATOM 2603 O O . ASP B 1 62 ? -6.669 -3.553 -5.478 1.000 22.737 90 ASP B O 1
ATOM 2612 N N . LYS B 1 63 ? -4.932 -2.104 -5.222 1.000 20.701 91 LYS B N 1
ATOM 2613 C CA . LYS B 1 63 ? -3.853 -3.101 -5.119 1.000 20.666 91 LYS B CA 1
ATOM 2614 C C . LYS B 1 63 ? -3.944 -3.754 -3.752 1.000 21.923 91 LYS B C 1
ATOM 2615 O O . LYS B 1 63 ? -4.094 -3.044 -2.753 1.000 24.405 91 LYS B O 1
ATOM 2634 N N . VAL B 1 64 ? -3.899 -5.065 -3.707 1.000 20.086 92 VAL B N 1
ATOM 2635 C CA . VAL B 1 64 ? -3.909 -5.775 -2.403 1.000 21.598 92 VAL B CA 1
ATOM 2636 C C . VAL B 1 64 ? -2.731 -5.261 -1.580 1.000 23.415 92 VAL B C 1
ATOM 2637 O O . VAL B 1 64 ? -2.929 -5.024 -0.373 1.000 22.662 92 VAL B O 1
ATOM 2650 N N . SER B 1 65 ? -1.555 -5.121 -2.174 1.000 23.371 93 SER B N 1
ATOM 2651 C CA . SER B 1 65 ? -0.357 -4.620 -1.442 1.000 23.288 93 SER B CA 1
ATOM 2652 C C . SER B 1 65 ? -0.673 -3.268 -0.793 1.000 25.814 93 SER B C 1
ATOM 2653 O O . SER B 1 65 ? -0.166 -3.013 0.315 1.000 24.847 93 SER B O 1
ATOM 2661 N N . ASP B 1 66 ? -1.467 -2.409 -1.426 1.000 23.157 94 ASP B N 1
ATOM 2662 C CA . ASP B 1 66 ? -1.788 -1.084 -0.849 1.000 26.108 94 ASP B CA 1
ATOM 2663 C C . ASP B 1 66 ? -2.724 -1.234 0.340 1.000 26.463 94 ASP B C 1
ATOM 2664 O O . ASP B 1 66 ? -2.464 -0.532 1.332 1.000 23.931 94 ASP B O 1
ATOM 2673 N N . LEU B 1 67 ? -3.770 -2.067 0.259 1.000 20.128 95 LEU B N 1
ATOM 2674 C CA . LEU B 1 67 ? -4.754 -2.267 1.349 1.000 20.554 95 LEU B CA 1
ATOM 2675 C C . LEU B 1 67 ? -3.969 -2.826 2.541 1.000 19.810 95 LEU B C 1
ATOM 2676 O O . LEU B 1 67 ? -4.134 -2.314 3.669 1.000 21.025 95 LEU B O 1
ATOM 2692 N N . ILE B 1 68 ? -3.052 -3.739 2.279 1.000 19.416 96 ILE B N 1
ATOM 2693 C CA . ILE B 1 68 ? -2.260 -4.355 3.365 1.000 20.923 96 ILE B CA 1
ATOM 2694 C C . ILE B 1 68 ? -1.330 -3.309 3.977 1.000 22.818 96 ILE B C 1
ATOM 2695 O O . ILE B 1 68 ? -1.232 -3.258 5.236 1.000 23.377 96 ILE B O 1
ATOM 2711 N N . SER B 1 69 ? -0.701 -2.488 3.148 1.000 23.192 97 SER B N 1
ATOM 2712 C CA . SER B 1 69 ? 0.223 -1.418 3.611 1.000 24.517 97 SER B CA 1
ATOM 2713 C C . SER B 1 69 ? -0.547 -0.477 4.549 1.000 25.271 97 SER B C 1
ATOM 2714 O O . SER B 1 69 ? -0.052 -0.149 5.682 1.000 24.284 97 SER B O 1
ATOM 2722 N N . THR B 1 70 ? -1.740 -0.066 4.135 1.000 24.580 98 THR B N 1
ATOM 2723 C CA . THR B 1 70 ? -2.622 0.826 4.904 1.000 24.251 98 THR B CA 1
ATOM 2724 C C . THR B 1 70 ? -2.887 0.228 6.286 1.000 23.070 98 THR B C 1
ATOM 2725 O O . THR B 1 70 ? -2.753 0.921 7.271 1.000 22.606 98 THR B O 1
ATOM 2736 N N . ILE B 1 71 ? -3.328 -1.013 6.336 1.000 21.247 99 ILE B N 1
ATOM 2737 C CA . ILE B 1 71 ? -3.794 -1.603 7.609 1.000 20.234 99 ILE B CA 1
ATOM 2738 C C . ILE B 1 71 ? -2.549 -1.782 8.469 1.000 17.532 99 ILE B C 1
ATOM 2739 O O . ILE B 1 71 ? -2.616 -1.516 9.703 1.000 18.927 99 ILE B O 1
ATOM 2755 N N . SER B 1 72 ? -1.470 -2.249 7.873 1.000 19.150 100 SER B N 1
ATOM 2756 C CA . SER B 1 72 ? -0.244 -2.646 8.613 1.000 21.101 100 SER B CA 1
ATOM 2757 C C . SER B 1 72 ? 0.323 -1.436 9.351 1.000 21.711 100 SER B C 1
ATOM 2758 O O . SER B 1 72 ? 0.803 -1.646 10.471 1.000 22.454 100 SER B O 1
ATOM 2766 N N . LYS B 1 73 ? 0.186 -0.233 8.781 1.000 20.331 101 LYS B N 1
ATOM 2767 C CA . LYS B 1 73 ? 0.660 1.047 9.359 1.000 21.904 101 LYS B CA 1
ATOM 2768 C C . LYS B 1 73 ? -0.399 1.687 10.254 1.000 22.606 101 LYS B C 1
ATOM 2769 O O . LYS B 1 73 ? -0.033 2.535 11.049 1.000 25.799 101 LYS B O 1
ATOM 2788 N N . ALA B 1 74 ? -1.670 1.352 10.091 1.000 19.936 102 ALA B N 1
ATOM 2789 C CA . ALA B 1 74 ? -2.797 1.986 10.806 1.000 18.756 102 ALA B CA 1
ATOM 2790 C C . ALA B 1 74 ? -2.859 1.499 12.244 1.000 18.201 102 ALA B C 1
ATOM 2791 O O . ALA B 1 74 ? -3.226 2.270 13.167 1.000 18.974 102 ALA B O 1
ATOM 2798 N N A VAL B 1 75 ? -2.641 0.204 12.424 0.500 15.680 103 VAL B N 1
ATOM 2799 N N B VAL B 1 75 ? -2.537 0.225 12.409 0.500 15.140 103 VAL B N 1
ATOM 2800 C CA A VAL B 1 75 ? -2.637 -0.416 13.766 0.500 15.804 103 VAL B CA 1
ATOM 2801 C CA B VAL B 1 75 ? -2.632 -0.484 13.703 0.500 14.942 103 VAL B CA 1
ATOM 2802 C C A VAL B 1 75 ? -1.207 -0.832 14.049 0.500 14.919 103 VAL B C 1
ATOM 2803 C C B VAL B 1 75 ? -1.230 -0.952 14.052 0.500 14.503 103 VAL B C 1
ATOM 2804 O O A VAL B 1 75 ? -0.420 -1.044 13.109 0.500 16.097 103 VAL B O 1
ATOM 2805 O O B VAL B 1 75 ? -0.475 -1.312 13.129 0.500 16.299 103 VAL B O 1
ATOM 2830 N N . GLN B 1 76 ? -0.892 -0.910 15.332 1.000 12.336 104 GLN B N 1
ATOM 2831 C CA . GLN B 1 76 ? 0.450 -1.338 15.777 1.000 12.775 104 GLN B CA 1
ATOM 2832 C C . GLN B 1 76 ? 0.305 -2.534 16.708 1.000 12.714 104 GLN B C 1
ATOM 2833 O O . GLN B 1 76 ? -0.664 -2.603 17.477 1.000 13.568 104 GLN B O 1
ATOM 2847 N N . PHE B 1 77 ? 1.252 -3.451 16.612 1.000 11.471 105 PHE B N 1
ATOM 2848 C CA . PHE B 1 77 ? 1.329 -4.596 17.541 1.000 12.050 105 PHE B CA 1
ATOM 2849 C C . PHE B 1 77 ? 2.424 -4.395 18.570 1.000 12.116 105 PHE B C 1
ATOM 2850 O O . PHE B 1 77 ? 3.522 -3.874 18.244 1.000 12.153 105 PHE B O 1
ATOM 2867 N N . HIS B 1 78 ? 2.108 -4.775 19.817 1.000 10.507 106 HIS B N 1
ATOM 2868 C CA . HIS B 1 78 ? 3.035 -4.718 20.955 1.000 11.191 106 HIS B CA 1
ATOM 2869 C C . HIS B 1 78 ? 3.266 -6.133 21.487 1.000 11.169 106 HIS B C 1
ATOM 2870 O O . HIS B 1 78 ? 2.318 -6.688 22.052 1.000 11.632 106 HIS B O 1
ATOM 2885 N N . LYS B 1 79 ? 4.471 -6.637 21.285 1.000 12.126 107 LYS B N 1
ATOM 2886 C CA . LYS B 1 79 ? 4.741 -8.071 21.525 1.000 13.107 107 LYS B CA 1
ATOM 2887 C C . LYS B 1 79 ? 4.844 -8.367 23.020 1.000 13.375 107 LYS B C 1
ATOM 2888 O O . LYS B 1 79 ? 4.843 -9.553 23.375 1.000 12.925 107 LYS B O 1
ATOM 2907 N N . ASN B 1 80 ? 4.947 -7.363 23.876 1.000 11.768 108 ASN B N 1
ATOM 2908 C CA . ASN B 1 80 ? 4.912 -7.510 25.333 1.000 12.586 108 ASN B CA 1
ATOM 2909 C C . ASN B 1 80 ? 4.403 -6.205 25.899 1.000 11.980 108 ASN B C 1
ATOM 2910 O O . ASN B 1 80 ? 4.213 -5.252 25.141 1.000 12.804 108 ASN B O 1
ATOM 2921 N N . ASN B 1 81 ? 4.227 -6.149 27.205 1.000 12.040 109 ASN B N 1
ATOM 2922 C CA . ASN B 1 81 ? 3.528 -5.020 27.858 1.000 12.185 109 ASN B CA 1
ATOM 2923 C C . ASN B 1 81 ? 4.246 -3.713 27.565 1.000 12.947 109 ASN B C 1
ATOM 2924 O O . ASN B 1 81 ? 3.575 -2.725 27.393 1.000 12.599 109 ASN B O 1
ATOM 2935 N N . SER B 1 82 ? 5.597 -3.751 27.531 1.000 12.337 110 SER B N 1
ATOM 2936 C CA . SER B 1 82 ? 6.486 -2.573 27.431 1.000 11.896 110 SER B CA 1
ATOM 2937 C C . SER B 1 82 ? 6.974 -2.316 26.011 1.000 12.504 110 SER B C 1
ATOM 2938 O O . SER B 1 82 ? 7.796 -1.418 25.828 1.000 12.549 110 SER B O 1
ATOM 2946 N N . ALA B 1 83 ? 6.574 -3.120 25.039 1.000 11.849 111 ALA B N 1
ATOM 2947 C CA . ALA B 1 83 ? 7.140 -3.075 23.694 1.000 11.827 111 ALA B CA 1
ATOM 2948 C C . ALA B 1 83 ? 6.699 -1.824 22.948 1.000 11.589 111 ALA B C 1
ATOM 2949 O O . ALA B 1 83 ? 5.488 -1.442 22.994 1.000 10.965 111 ALA B O 1
ATOM 2956 N N . SER B 1 84 ? 7.599 -1.329 22.115 1.000 11.604 112 SER B N 1
ATOM 2957 C CA . SER B 1 84 ? 7.284 -0.402 21.023 1.000 11.536 112 SER B CA 1
ATOM 2958 C C . SER B 1 84 ? 6.203 -1.017 20.146 1.000 11.762 112 SER B C 1
ATOM 2959 O O . SER B 1 84 ? 6.214 -2.268 19.924 1.000 11.314 112 SER B O 1
ATOM 2967 N N . GLY B 1 85 ? 5.290 -0.205 19.633 1.000 12.077 113 GLY B N 1
ATOM 2968 C CA . GLY B 1 85 ? 4.457 -0.612 18.501 1.000 11.969 113 GLY B CA 1
ATOM 2969 C C . GLY B 1 85 ? 5.304 -0.955 17.302 1.000 12.820 113 GLY B C 1
ATOM 2970 O O . GLY B 1 85 ? 6.385 -0.338 17.108 1.000 13.929 113 GLY B O 1
ATOM 2974 N N . GLU B 1 86 ? 4.907 -1.977 16.572 1.000 12.093 114 GLU B N 1
ATOM 2975 C CA . GLU B 1 86 ? 5.496 -2.318 15.268 1.000 14.286 114 GLU B CA 1
ATOM 2976 C C . GLU B 1 86 ? 4.357 -2.514 14.288 1.000 13.809 114 GLU B C 1
ATOM 2977 O O . GLU B 1 86 ? 3.207 -2.722 14.740 1.000 13.482 114 GLU B O 1
ATOM 2989 N N . ASN B 1 87 ? 4.643 -2.502 12.982 1.000 13.957 115 ASN B N 1
ATOM 2990 C CA . ASN B 1 87 ? 3.574 -2.683 11.978 1.000 16.071 115 ASN B CA 1
ATOM 2991 C C . ASN B 1 87 ? 2.993 -4.082 12.143 1.000 16.523 115 ASN B C 1
ATOM 2992 O O . ASN B 1 87 ? 3.743 -4.969 12.527 1.000 17.841 115 ASN B O 1
ATOM 3003 N N . VAL B 1 88 ? 1.705 -4.229 11.931 1.000 17.542 116 VAL B N 1
ATOM 3004 C CA . VAL B 1 88 ? 1.077 -5.571 11.964 1.000 18.433 116 VAL B CA 1
ATOM 3005 C C . VAL B 1 88 ? 1.539 -6.368 10.743 1.000 18.384 116 VAL B C 1
ATOM 3006 O O . VAL B 1 88 ? 1.420 -5.865 9.615 1.000 21.319 116 VAL B O 1
ATOM 3019 N N . THR B 1 89 ? 2.043 -7.566 10.961 1.000 20.977 117 THR B N 1
ATOM 3020 C CA . THR B 1 89 ? 2.501 -8.464 9.876 1.000 22.237 117 THR B CA 1
ATOM 3021 C C . THR B 1 89 ? 1.264 -9.118 9.268 1.000 20.310 117 THR B C 1
ATOM 3022 O O . THR B 1 89 ? 0.506 -9.686 10.032 1.000 21.889 117 THR B O 1
ATOM 3033 N N . ILE B 1 90 ? 1.042 -8.965 7.965 1.000 20.776 118 ILE B N 1
ATOM 3034 C CA . ILE B 1 90 ? -0.187 -9.493 7.310 1.000 18.988 118 ILE B CA 1
ATOM 3035 C C . ILE B 1 90 ? 0.243 -10.431 6.196 1.000 19.474 118 ILE B C 1
ATOM 3036 O O . ILE B 1 90 ? 0.836 -9.985 5.251 1.000 21.099 118 ILE B O 1
ATOM 3052 N N . ASN B 1 91 ? -0.047 -11.696 6.343 1.000 19.738 119 ASN B N 1
ATOM 3053 C CA . ASN B 1 91 ? 0.193 -12.676 5.263 1.000 20.599 119 ASN B CA 1
ATOM 3054 C C . ASN B 1 91 ? -0.706 -12.337 4.072 1.000 19.534 119 ASN B C 1
ATOM 3055 O O . ASN B 1 91 ? -1.931 -12.345 4.241 1.000 18.624 119 ASN B O 1
ATOM 3066 N N . GLU B 1 92 ? -0.127 -12.111 2.904 1.000 20.816 120 GLU B N 1
ATOM 3067 C CA . GLU B 1 92 ? -0.880 -11.698 1.706 1.000 22.508 120 GLU B CA 1
ATOM 3068 C C . GLU B 1 92 ? -1.874 -12.795 1.284 1.000 19.341 120 GLU B C 1
ATOM 3069 O O . GLU B 1 92 ? -3.000 -12.477 0.915 1.000 17.759 120 GLU B O 1
ATOM 3081 N N . ASN B 1 93 ? -1.454 -14.057 1.316 1.000 21.073 121 ASN B N 1
ATOM 3082 C CA . ASN B 1 93 ? -2.341 -15.159 0.872 1.000 20.607 121 ASN B CA 1
ATOM 3083 C C . ASN B 1 93 ? -3.518 -15.252 1.832 1.000 17.243 121 ASN B C 1
ATOM 3084 O O . ASN B 1 93 ? -4.652 -15.406 1.373 1.000 17.694 121 ASN B O 1
ATOM 3095 N N . ASP B 1 94 ? -3.273 -15.156 3.137 1.000 16.867 122 ASP B N 1
ATOM 3096 C CA . ASP B 1 94 ? -4.344 -15.231 4.130 1.000 17.994 122 ASP B CA 1
ATOM 3097 C C . ASP B 1 94 ? -5.313 -14.073 3.876 1.000 15.087 122 ASP B C 1
ATOM 3098 O O . ASP B 1 94 ? -6.511 -14.272 3.897 1.000 15.373 122 ASP B O 1
ATOM 3107 N N . PHE B 1 95 ? -4.775 -12.880 3.663 1.000 13.525 123 PHE B N 1
ATOM 3108 C CA . PHE B 1 95 ? -5.587 -11.671 3.468 1.000 14.362 123 PHE B CA 1
ATOM 3109 C C . PHE B 1 95 ? -6.483 -11.858 2.251 1.000 13.559 123 PHE B C 1
ATOM 3110 O O . PHE B 1 95 ? -7.708 -11.639 2.344 1.000 13.204 123 PHE B O 1
ATOM 3127 N N . ILE B 1 96 ? -5.903 -12.326 1.161 1.000 13.895 124 ILE B N 1
ATOM 3128 C CA . ILE B 1 96 ? -6.693 -12.546 -0.068 1.000 15.150 124 ILE B CA 1
ATOM 3129 C C . ILE B 1 96 ? -7.757 -13.627 0.188 1.000 14.505 124 ILE B C 1
ATOM 3130 O O . ILE B 1 96 ? -8.893 -13.525 -0.297 1.000 13.785 124 ILE B O 1
ATOM 3146 N N . ASN B 1 97 ? -7.412 -14.693 0.912 1.000 14.315 125 ASN B N 1
ATOM 3147 C CA . ASN B 1 97 ? -8.391 -15.759 1.174 1.000 15.745 125 ASN B CA 1
ATOM 3148 C C . ASN B 1 97 ? -9.543 -15.195 1.999 1.000 14.273 125 ASN B C 1
ATOM 3149 O O . ASN B 1 97 ? -10.677 -15.567 1.785 1.000 14.865 125 ASN B O 1
ATOM 3160 N N . GLN B 1 98 ? -9.260 -14.265 2.893 1.000 15.537 126 GLN B N 1
ATOM 3161 C CA . GLN B 1 98 ? -10.343 -13.648 3.681 1.000 15.340 126 GLN B CA 1
ATOM 3162 C C . GLN B 1 98 ? -11.213 -12.765 2.783 1.000 14.790 126 GLN B C 1
ATOM 3163 O O . GLN B 1 98 ? -12.447 -12.806 2.928 1.000 15.152 126 GLN B O 1
ATOM 3177 N N . LEU B 1 99 ? -10.618 -12.027 1.864 1.000 14.823 127 LEU B N 1
ATOM 3178 C CA . LEU B 1 99 ? -11.412 -11.262 0.892 1.000 14.870 127 LEU B CA 1
ATOM 3179 C C . LEU B 1 99 ? -12.304 -12.221 0.112 1.000 15.986 127 LEU B C 1
ATOM 3180 O O . LEU B 1 99 ? -13.499 -12.004 -0.018 1.000 15.550 127 LEU B O 1
ATOM 3196 N N . LYS B 1 100 ? -11.732 -13.310 -0.368 1.000 15.399 128 LYS B N 1
ATOM 3197 C CA . LYS B 1 100 ? -12.501 -14.267 -1.205 1.000 15.679 128 LYS B CA 1
ATOM 3198 C C . LYS B 1 100 ? -13.640 -14.903 -0.417 1.000 17.075 128 LYS B C 1
ATOM 3199 O O . LYS B 1 100 ? -14.747 -15.087 -0.955 1.000 19.470 128 LYS B O 1
ATOM 3218 N N . ALA B 1 101 ? -13.416 -15.229 0.852 1.000 16.908 129 ALA B N 1
ATOM 3219 C CA . ALA B 1 101 ? -14.425 -15.873 1.717 1.000 19.279 129 ALA B CA 1
ATOM 3220 C C . ALA B 1 101 ? -15.607 -14.925 1.942 1.000 19.726 129 ALA B C 1
ATOM 3221 O O . ALA B 1 101 ? -16.691 -15.400 2.251 1.000 19.995 129 ALA B O 1
ATOM 3228 N N . ASN B 1 102 ? -15.365 -13.628 1.802 1.000 18.881 130 ASN B N 1
ATOM 3229 C CA . ASN B 1 102 ? -16.355 -12.557 2.075 1.000 22.321 130 ASN B CA 1
ATOM 3230 C C . ASN B 1 102 ? -16.852 -11.935 0.774 1.000 22.151 130 ASN B C 1
ATOM 3231 O O . ASN B 1 102 ? -17.302 -10.765 0.804 1.000 21.243 130 ASN B O 1
ATOM 3242 N N . GLY B 1 103 ? -16.777 -12.671 -0.339 1.000 22.834 131 GLY B N 1
ATOM 3243 C CA . GLY B 1 103 ? -17.478 -12.316 -1.592 1.000 21.380 131 GLY B CA 1
ATOM 3244 C C . GLY B 1 103 ? -16.721 -11.334 -2.462 1.000 18.734 131 GLY B C 1
ATOM 3245 O O . GLY B 1 103 ? -17.354 -10.801 -3.409 1.000 20.240 131 GLY B O 1
ATOM 3249 N N . VAL B 1 104 ? -15.457 -11.047 -2.187 1.000 16.528 132 VAL B N 1
ATOM 3250 C CA . VAL B 1 104 ? -14.597 -10.189 -3.034 1.000 15.646 132 VAL B CA 1
ATOM 3251 C C . VAL B 1 104 ? -14.012 -11.063 -4.146 1.000 17.068 132 VAL B C 1
ATOM 3252 O O . VAL B 1 104 ? -13.594 -12.228 -3.858 1.000 17.390 132 VAL B O 1
ATOM 3265 N N . THR B 1 105 ? -14.032 -10.563 -5.378 1.000 16.164 133 THR B N 1
ATOM 3266 C CA . THR B 1 105 ? -13.367 -11.244 -6.501 1.000 15.725 133 THR B CA 1
ATOM 3267 C C . THR B 1 105 ? -12.026 -10.558 -6.658 1.000 14.424 133 THR B C 1
ATOM 3268 O O . THR B 1 105 ? -11.971 -9.316 -6.715 1.000 15.485 133 THR B O 1
ATOM 3279 N N . VAL B 1 106 ? -10.966 -11.331 -6.617 1.000 13.109 134 VAL B N 1
ATOM 3280 C CA . VAL B 1 106 ? -9.589 -10.840 -6.713 1.000 12.871 134 VAL B CA 1
ATOM 3281 C C . VAL B 1 106 ? -9.080 -11.171 -8.102 1.000 11.904 134 VAL B C 1
ATOM 3282 O O . VAL B 1 106 ? -9.421 -12.277 -8.625 1.000 12.833 134 VAL B O 1
ATOM 3295 N N . LYS B 1 107 ? -8.290 -10.255 -8.653 1.000 12.555 135 LYS B N 1
ATOM 3296 C CA . LYS B 1 107 ? -7.671 -10.444 -9.968 1.000 12.678 135 LYS B CA 1
ATOM 3297 C C . LYS B 1 107 ? -6.172 -10.329 -9.830 1.000 15.048 135 LYS B C 1
ATOM 3298 O O . LYS B 1 107 ? -5.655 -9.585 -8.956 1.000 15.896 135 LYS B O 1
ATOM 3317 N N . THR B 1 108 ? -5.491 -11.021 -10.724 1.000 13.222 136 THR B N 1
ATOM 3318 C CA . THR B 1 108 ? -4.084 -10.707 -11.050 1.000 14.105 136 THR B CA 1
ATOM 3319 C C . THR B 1 108 ? -4.105 -9.797 -12.272 1.000 14.205 136 THR B C 1
ATOM 3320 O O . THR B 1 108 ? -4.658 -10.182 -13.343 1.000 13.333 136 THR B O 1
ATOM 3331 N N . VAL B 1 109 ? -3.629 -8.580 -12.107 1.000 13.514 137 VAL B N 1
ATOM 3332 C CA . VAL B 1 109 ? -3.435 -7.650 -13.244 1.000 14.662 137 VAL B CA 1
ATOM 3333 C C . VAL B 1 109 ? -2.159 -8.078 -13.925 1.000 15.564 137 VAL B C 1
ATOM 3334 O O . VAL B 1 109 ? -1.027 -7.965 -13.366 1.000 16.124 137 VAL B O 1
ATOM 3347 N N . GLN B 1 110 ? -2.296 -8.598 -15.144 1.000 14.083 138 GLN B N 1
ATOM 3348 C CA . GLN B 1 110 ? -1.124 -9.056 -15.902 1.000 15.370 138 GLN B CA 1
ATOM 3349 C C . GLN B 1 110 ? -0.361 -7.862 -16.443 1.000 15.186 138 GLN B C 1
ATOM 3350 O O . GLN B 1 110 ? -0.922 -6.830 -16.8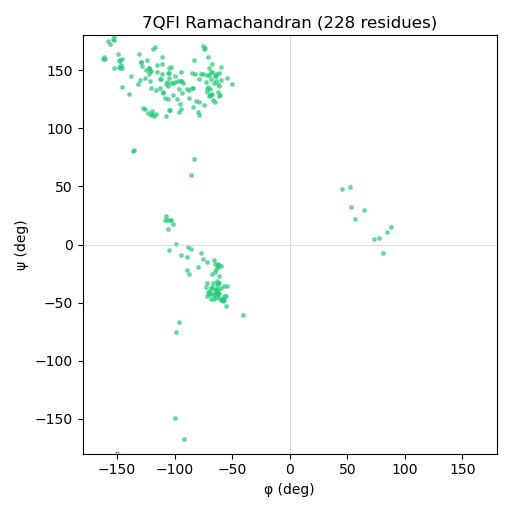17 1.000 15.138 138 GLN B O 1
ATOM 3364 N N . PRO B 1 111 ? 0.973 -8.014 -16.520 1.000 16.777 139 PRO B N 1
ATOM 3365 C CA . PRO B 1 111 ? 1.816 -7.005 -17.126 1.000 16.614 139 PRO B CA 1
ATOM 3366 C C . PRO B 1 111 ? 1.496 -6.929 -18.618 1.000 17.818 139 PRO B C 1
ATOM 3367 O O . PRO B 1 111 ? 1.259 -7.952 -19.269 1.000 17.390 139 PRO B O 1
ATOM 3378 N N . SER B 1 112 ? 1.440 -5.719 -19.143 1.000 18.711 140 SER B N 1
ATOM 3379 C CA . SER B 1 112 ? 1.052 -5.504 -20.545 1.000 22.012 140 SER B CA 1
ATOM 3380 C C . SER B 1 112 ? 2.326 -5.440 -21.389 1.000 26.482 140 SER B C 1
ATOM 3381 O O . SER B 1 112 ? 2.231 -5.455 -22.628 1.000 30.028 140 SER B O 1
ATOM 3389 N N . ASN B 1 113 ? 3.492 -5.387 -20.758 1.000 25.823 141 ASN B N 1
ATOM 3390 C CA . ASN B 1 113 ? 4.800 -5.516 -21.449 1.000 32.968 141 ASN B CA 1
ATOM 3391 C C . ASN B 1 113 ? 5.823 -6.005 -20.434 1.000 38.451 141 ASN B C 1
ATOM 3392 O O . ASN B 1 113 ? 5.504 -6.012 -19.217 1.000 39.878 141 ASN B O 1
ATOM 3403 N N . LYS B 1 114 ? 7.024 -6.329 -20.928 1.000 42.134 142 LYS B N 1
ATOM 3404 C CA . LYS B 1 114 ? 8.162 -6.873 -20.150 1.000 42.799 142 LYS B CA 1
ATOM 3405 C C . LYS B 1 114 ? 8.631 -5.864 -19.088 1.000 43.242 142 LYS B C 1
ATOM 3406 O O . LYS B 1 114 ? 9.307 -6.295 -18.143 1.000 50.049 142 LYS B O 1
ATOM 3412 N N . ASN B 1 115 ? 8.266 -4.579 -19.176 1.000 42.454 143 ASN B N 1
ATOM 3413 C CA . ASN B 1 115 ? 8.684 -3.556 -18.183 1.000 41.323 143 ASN B CA 1
ATOM 3414 C C . ASN B 1 115 ? 7.733 -3.521 -16.979 1.000 40.074 143 ASN B C 1
ATOM 3415 O O . ASN B 1 115 ? 8.033 -2.758 -16.042 1.000 41.665 143 ASN B O 1
ATOM 3421 N N . GLU B 1 116 ? 6.647 -4.297 -16.973 1.000 32.852 144 GLU B N 1
ATOM 3422 C CA . GLU B 1 116 ? 5.696 -4.328 -15.828 1.000 31.326 144 GLU B CA 1
ATOM 3423 C C . GLU B 1 116 ? 5.796 -5.675 -15.113 1.000 28.161 144 GLU B C 1
ATOM 3424 O O . GLU B 1 116 ? 6.300 -6.598 -15.718 1.000 26.177 144 GLU B O 1
ATOM 3436 N N . LYS B 1 117 ? 5.313 -5.765 -13.869 1.000 29.246 145 LYS B N 1
ATOM 3437 C CA . LYS B 1 117 ? 5.219 -7.039 -13.107 1.000 30.931 145 LYS B CA 1
ATOM 3438 C C . LYS B 1 117 ? 3.753 -7.291 -12.745 1.000 25.342 145 LYS B C 1
ATOM 3439 O O . LYS B 1 117 ? 3.037 -6.336 -12.552 1.000 25.892 145 LYS B O 1
ATOM 3458 N N . ALA B 1 118 ? 3.348 -8.548 -12.642 1.000 23.338 146 ALA B N 1
ATOM 3459 C CA . ALA B 1 118 ? 1.976 -8.887 -12.206 1.000 21.548 146 ALA B CA 1
ATOM 3460 C C . ALA B 1 118 ? 1.768 -8.410 -10.771 1.000 24.076 146 ALA B C 1
ATOM 3461 O O . ALA B 1 118 ? 2.734 -8.401 -9.998 1.000 25.997 146 ALA B O 1
ATOM 3468 N N . TYR B 1 119 ? 0.564 -7.999 -10.441 1.000 19.292 147 TYR B N 1
ATOM 3469 C CA . TYR B 1 119 ? 0.154 -7.735 -9.051 1.000 21.423 147 TYR B CA 1
ATOM 3470 C C . TYR B 1 119 ? -1.306 -8.116 -8.873 1.000 21.054 147 TYR B C 1
ATOM 3471 O O . TYR B 1 119 ? -2.101 -8.146 -9.832 1.000 18.348 147 TYR B O 1
ATOM 3489 N N . GLU B 1 120 ? -1.670 -8.336 -7.620 1.000 20.077 148 GLU B N 1
ATOM 3490 C CA . GLU B 1 120 ? -3.037 -8.704 -7.228 1.000 19.745 148 GLU B CA 1
ATOM 3491 C C . GLU B 1 120 ? -3.799 -7.454 -6.838 1.000 18.606 148 GLU B C 1
ATOM 3492 O O . GLU B 1 120 ? -3.222 -6.525 -6.201 1.000 19.444 148 GLU B O 1
ATOM 3504 N N . ALA B 1 121 ? -5.054 -7.404 -7.227 1.000 16.046 149 ALA B N 1
ATOM 3505 C CA . ALA B 1 121 ? -5.931 -6.255 -7.043 1.000 15.926 149 ALA B CA 1
ATOM 3506 C C . ALA B 1 121 ? -7.365 -6.703 -6.822 1.000 14.475 149 ALA B C 1
ATOM 3507 O O . ALA B 1 121 ? -7.780 -7.862 -7.184 1.0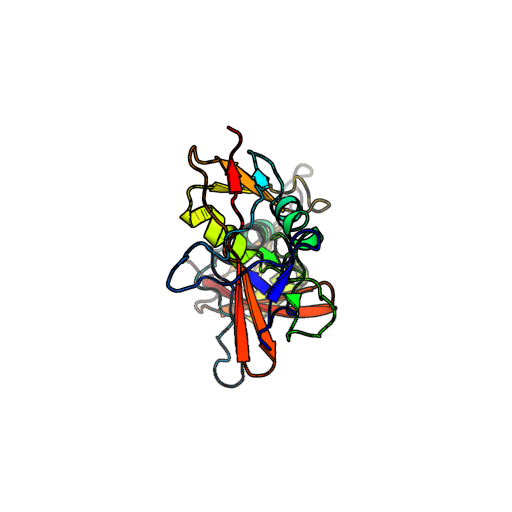00 14.796 149 ALA B O 1
ATOM 3514 N N . ILE B 1 122 ? -8.142 -5.838 -6.225 1.000 16.141 150 ILE B N 1
ATOM 3515 C CA . ILE B 1 122 ? -9.608 -6.011 -6.147 1.000 14.280 150 ILE B CA 1
ATOM 3516 C C . ILE B 1 122 ? -10.173 -6.024 -7.570 1.000 18.094 150 ILE B C 1
ATOM 3517 O O . ILE B 1 122 ? -9.909 -5.060 -8.283 1.000 18.840 150 ILE B O 1
ATOM 3533 N N . ASP B 1 123 ? -10.963 -7.029 -7.925 1.000 14.883 151 ASP B N 1
ATOM 3534 C CA . ASP B 1 123 ? -11.698 -7.025 -9.224 1.000 18.746 151 ASP B CA 1
ATOM 3535 C C . ASP B 1 123 ? -13.107 -6.515 -8.979 1.000 17.449 151 ASP B C 1
ATOM 3536 O O . ASP B 1 123 ? -13.418 -5.421 -9.460 1.000 19.997 151 ASP B O 1
ATOM 3545 N N . LYS B 1 124 ? -13.913 -7.268 -8.237 1.000 19.361 152 LYS B N 1
ATOM 3546 C CA . LYS B 1 124 ? -15.313 -6.918 -7.925 1.000 21.321 152 LYS B CA 1
ATOM 3547 C C . LYS B 1 124 ? -15.505 -6.942 -6.413 1.000 20.834 152 LYS B C 1
ATOM 3548 O O . LYS B 1 124 ? -14.992 -7.820 -5.730 1.000 18.827 152 LYS B O 1
ATOM 3567 N N . VAL B 1 125 ? -16.311 -6.021 -5.924 1.000 21.840 153 VAL B N 1
ATOM 3568 C CA . VAL B 1 125 ? -16.587 -5.888 -4.472 1.000 22.074 153 VAL B CA 1
ATOM 3569 C C . VAL B 1 125 ? -17.975 -6.450 -4.227 1.000 20.652 153 VAL B C 1
ATOM 3570 O O . VAL B 1 125 ? -18.849 -6.400 -5.090 1.000 23.513 153 VAL B O 1
ATOM 3583 N N . PRO B 1 126 ? -18.209 -7.044 -3.048 1.000 22.452 154 PRO B N 1
ATOM 3584 C CA . PRO B 1 126 ? -19.547 -7.446 -2.645 1.000 20.596 154 PRO B CA 1
ATOM 3585 C C . PRO B 1 126 ? -20.319 -6.175 -2.237 1.000 22.193 154 PRO B C 1
ATOM 3586 O O . PRO B 1 126 ? -19.757 -5.095 -2.144 1.000 23.630 154 PRO B O 1
ATOM 3597 N N . SER B 1 127 ? -21.617 -6.333 -2.019 1.000 26.039 155 SER B N 1
ATOM 3598 C CA . SER B 1 127 ? -22.472 -5.230 -1.519 1.000 30.692 155 SER B CA 1
ATOM 3599 C C . SER B 1 127 ? -22.304 -5.074 -0.003 1.000 34.448 155 SER B C 1
ATOM 3600 O O . SER B 1 127 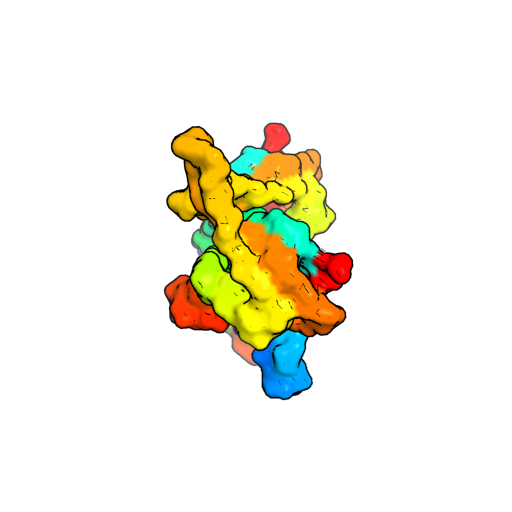? -22.655 -3.999 0.491 1.000 37.754 155 SER B O 1
ATOM 3608 N N . THR B 1 128 ? -21.790 -6.101 0.687 1.000 34.633 156 THR B N 1
ATOM 3609 C CA . THR B 1 128 ? -21.862 -6.256 2.160 1.000 32.228 156 THR B CA 1
ATOM 3610 C C . THR B 1 128 ? -20.496 -6.014 2.789 1.000 34.663 156 THR B C 1
ATOM 3611 O O . THR B 1 128 ? -19.476 -6.487 2.236 1.000 29.447 156 THR B O 1
ATOM 3622 N N . SER B 1 129 ? -20.459 -5.297 3.911 1.000 27.089 157 SER B N 1
ATOM 3623 C CA . SER B 1 129 ? -19.239 -5.095 4.739 1.000 28.066 157 SER B CA 1
ATOM 3624 C C . SER B 1 129 ? -18.890 -6.403 5.426 1.000 20.425 157 SER B C 1
ATOM 3625 O O . SER B 1 129 ? -19.723 -7.258 5.551 1.000 22.142 157 SER B O 1
ATOM 3633 N N . PHE B 1 130 ? -17.647 -6.516 5.888 1.000 21.320 158 PHE B N 1
ATOM 3634 C CA . PHE B 1 130 ? -17.191 -7.684 6.661 1.000 20.567 158 PHE B CA 1
ATOM 3635 C C . PHE B 1 130 ? -15.937 -7.260 7.396 1.000 17.366 158 PHE B C 1
ATOM 3636 O O . PHE B 1 130 ? -15.292 -6.308 7.057 1.000 18.958 158 PHE B O 1
ATOM 3653 N N . ASN B 1 131 ? -15.611 -8.039 8.417 1.000 21.390 159 ASN B N 1
ATOM 3654 C CA . ASN B 1 131 ? -14.357 -7.854 9.182 1.000 19.804 159 ASN B CA 1
ATOM 3655 C C . ASN B 1 131 ? -13.341 -8.868 8.672 1.000 17.708 159 ASN B C 1
ATOM 3656 O O . ASN B 1 131 ? -13.735 -10.019 8.439 1.000 23.329 159 ASN B O 1
ATOM 3667 N N . ILE B 1 132 ? -12.113 -8.428 8.548 1.000 19.127 160 ILE B N 1
ATOM 3668 C CA . ILE B 1 132 ? -10.930 -9.297 8.319 1.000 19.541 160 ILE B CA 1
ATOM 3669 C C . ILE B 1 132 ? -10.306 -9.512 9.698 1.000 19.550 160 ILE B C 1
ATOM 3670 O O . ILE B 1 132 ? -10.309 -8.556 10.500 1.000 18.682 160 ILE B O 1
ATOM 3686 N N . THR B 1 133 ? -9.842 -10.718 9.964 1.000 16.799 161 THR B N 1
ATOM 3687 C CA . THR B 1 133 ? -9.220 -11.041 11.264 1.000 18.453 161 THR B CA 1
ATOM 3688 C C . THR B 1 133 ? -7.715 -11.043 11.076 1.000 19.969 161 THR B C 1
ATOM 3689 O O . THR B 1 133 ? -7.202 -11.765 10.214 1.000 19.686 161 THR B O 1
ATOM 3700 N N . LEU B 1 134 ? -6.996 -10.316 11.923 1.000 17.830 162 LEU B N 1
ATOM 3701 C CA . LEU B 1 134 ? -5.532 -10.345 11.949 1.000 18.181 162 LEU B CA 1
ATOM 3702 C C . LEU B 1 134 ? -5.083 -10.787 13.329 1.000 17.351 162 LEU B C 1
ATOM 3703 O O . LEU B 1 134 ? -5.653 -10.360 14.315 1.000 15.700 162 LEU B O 1
ATOM 3719 N N . SER B 1 135 ? -4.127 -11.691 13.349 1.000 18.530 163 SER B N 1
ATOM 3720 C CA . SER B 1 135 ? -3.545 -12.173 14.611 1.000 18.773 163 SER B CA 1
ATOM 3721 C C . SER B 1 135 ? -2.045 -11.948 14.578 1.000 17.353 163 SER B C 1
ATOM 3722 O O . SER B 1 135 ? -1.457 -11.750 13.520 1.000 17.699 163 SER B O 1
ATOM 3730 N N . ALA B 1 136 ? -1.456 -11.909 15.751 1.000 15.751 164 ALA B N 1
ATOM 3731 C CA . ALA B 1 136 ? -0.003 -11.804 15.942 1.000 15.778 164 ALA B CA 1
ATOM 3732 C C . ALA B 1 136 ? 0.296 -12.463 17.278 1.000 15.221 164 ALA B C 1
ATOM 3733 O O . ALA B 1 136 ? -0.578 -12.532 18.120 1.000 17.386 164 ALA B O 1
ATOM 3740 N N . THR B 1 137 ? 1.491 -12.992 17.423 1.000 17.584 165 THR B N 1
ATOM 3741 C CA . THR B 1 137 ? 1.923 -13.634 18.684 1.000 15.177 165 THR B CA 1
ATOM 3742 C C . THR B 1 137 ? 3.010 -12.762 19.281 1.000 14.758 165 THR B C 1
ATOM 3743 O O . THR B 1 137 ? 3.904 -12.281 18.566 1.000 14.732 165 THR B O 1
ATOM 3754 N N . GLY B 1 138 ? 2.978 -12.673 20.592 1.000 14.727 166 GLY B N 1
ATOM 3755 C CA . GLY B 1 138 ? 3.971 -11.906 21.360 1.000 14.468 166 GLY B CA 1
ATOM 3756 C C . GLY B 1 138 ? 5.140 -12.765 21.801 1.000 15.179 166 GLY B C 1
ATOM 3757 O O . GLY B 1 138 ? 5.281 -13.929 21.322 1.000 13.321 166 GLY B O 1
ATOM 3761 N N . ASP B 1 139 ? 5.927 -12.208 22.714 1.000 15.250 167 ASP B N 1
ATOM 3762 C CA . ASP B 1 139 ? 7.168 -12.824 23.240 1.000 16.387 167 ASP B CA 1
ATOM 3763 C C . ASP B 1 139 ? 6.890 -14.115 24.003 1.000 17.055 167 ASP B C 1
ATOM 3764 O O . ASP B 1 139 ? 7.833 -14.906 24.102 1.000 18.794 167 ASP B O 1
ATOM 3773 N N . ASN B 1 140 ? 5.682 -14.331 24.490 1.000 17.296 168 ASN B N 1
ATOM 3774 C CA . ASN B 1 140 ? 5.343 -15.628 25.131 1.000 17.392 168 ASN B CA 1
ATOM 3775 C C . ASN B 1 140 ? 4.451 -16.440 24.214 1.000 15.451 168 ASN B C 1
ATOM 3776 O O . ASN B 1 140 ? 3.839 -17.351 24.707 1.000 15.402 168 ASN B O 1
ATOM 3787 N N . ASN B 1 141 ? 4.461 -16.150 22.921 1.000 15.405 169 ASN B N 1
ATOM 3788 C CA . ASN B 1 141 ? 3.727 -16.915 21.879 1.000 15.912 169 ASN B CA 1
ATOM 3789 C C . ASN B 1 141 ? 2.249 -16.985 22.169 1.000 18.176 169 ASN B C 1
ATOM 3790 O O . ASN B 1 141 ? 1.599 -17.905 21.591 1.000 19.246 169 ASN B O 1
ATOM 3801 N N . GLN B 1 142 ? 1.707 -16.062 22.962 1.000 17.348 170 GLN B N 1
ATOM 3802 C CA . GLN B 1 142 ? 0.250 -15.872 23.063 1.000 19.897 170 GLN B CA 1
ATOM 3803 C C . GLN B 1 142 ? -0.210 -15.060 21.838 1.000 19.503 170 GLN B C 1
ATOM 3804 O O . GLN B 1 142 ? 0.482 -14.133 21.409 1.000 17.432 170 GLN B O 1
ATOM 3818 N N . THR B 1 143 ? -1.372 -15.410 21.340 1.000 20.323 171 THR B N 1
ATOM 3819 C CA . THR B 1 143 ? -2.038 -14.732 20.209 1.000 21.400 171 THR B CA 1
ATOM 3820 C C . THR B 1 143 ? -2.913 -13.588 20.723 1.000 21.489 171 THR B C 1
ATOM 3821 O O . THR B 1 143 ? -3.672 -13.763 21.666 1.000 22.847 171 THR B O 1
ATOM 3832 N N . ALA B 1 144 ? -2.792 -12.433 20.075 1.000 18.696 172 ALA B N 1
ATOM 3833 C CA . ALA B 1 144 ? -3.787 -11.353 20.132 1.000 17.665 172 ALA B CA 1
ATOM 3834 C C . ALA B 1 144 ? -4.409 -11.304 18.726 1.000 14.956 172 ALA B C 1
ATOM 3835 O O . ALA B 1 144 ? -3.723 -11.563 17.703 1.000 15.122 172 ALA B O 1
ATOM 3842 N N . THR B 1 145 ? -5.686 -10.964 18.708 1.000 14.576 173 THR B N 1
ATOM 3843 C CA . THR B 1 145 ? -6.477 -10.919 17.485 1.000 16.085 173 THR B CA 1
ATOM 3844 C C . THR B 1 145 ? -7.196 -9.579 17.429 1.000 15.848 173 THR B C 1
ATOM 3845 O O . THR B 1 145 ? -7.672 -9.123 18.466 1.000 16.903 173 THR B O 1
ATOM 3856 N N . ILE B 1 146 ? -7.276 -9.011 16.232 1.000 15.609 174 ILE B N 1
ATOM 3857 C CA . ILE B 1 146 ? -8.145 -7.845 15.961 1.000 16.261 174 ILE B CA 1
ATOM 3858 C C . ILE B 1 146 ? -8.998 -8.141 14.737 1.000 16.234 174 ILE B C 1
ATOM 3859 O O . ILE B 1 146 ? -8.626 -8.998 13.942 1.000 16.106 174 ILE B O 1
ATOM 3875 N N . GLN B 1 147 ? -10.119 -7.443 14.654 1.000 14.755 175 GLN B N 1
ATOM 3876 C CA . GLN B 1 147 ? -10.999 -7.454 13.470 1.000 16.708 175 GLN B CA 1
ATOM 3877 C C . GLN B 1 147 ? -10.936 -6.064 12.855 1.000 17.505 175 GLN B C 1
ATOM 3878 O O . GLN B 1 147 ? -11.097 -5.064 13.586 1.000 18.105 175 GLN B O 1
ATOM 3892 N N . ILE B 1 148 ? -10.795 -6.030 11.536 1.000 18.377 176 ILE B N 1
ATOM 3893 C CA . ILE B 1 148 ? -10.679 -4.765 10.768 1.000 20.716 176 ILE B CA 1
ATOM 3894 C C . ILE B 1 148 ? -11.898 -4.688 9.866 1.000 20.351 176 ILE B C 1
ATOM 3895 O O . ILE B 1 148 ? -12.088 -5.549 9.007 1.000 20.127 176 ILE B O 1
ATOM 3911 N N . PRO B 1 149 ? -12.817 -3.733 10.097 1.000 21.527 177 PRO B N 1
ATOM 3912 C CA . PRO B 1 149 ? -13.966 -3.580 9.217 1.000 20.479 177 PRO B CA 1
ATOM 3913 C C . PRO B 1 149 ? -13.552 -3.126 7.810 1.000 19.028 177 PRO B C 1
ATOM 3914 O O . PRO B 1 149 ? -12.851 -2.131 7.645 1.000 18.381 177 PRO B O 1
ATOM 3925 N N . MET B 1 150 ? -13.974 -3.928 6.832 1.000 21.957 178 MET B N 1
ATOM 3926 C CA . MET B 1 150 ? -13.775 -3.670 5.390 1.000 21.103 178 MET B CA 1
ATOM 3927 C C . MET B 1 150 ? -15.114 -3.219 4.786 1.000 20.104 178 MET B C 1
ATOM 3928 O O . MET B 1 150 ? -16.110 -3.911 4.955 1.000 21.440 178 MET B O 1
ATOM 3942 N N . VAL B 1 151 ? -15.105 -2.064 4.139 1.000 24.598 179 VAL B N 1
ATOM 3943 C CA . VAL B 1 151 ? -16.343 -1.446 3.582 1.000 25.567 179 VAL B CA 1
ATOM 3944 C C . VAL B 1 151 ? -16.190 -1.297 2.078 1.000 21.628 179 VAL B C 1
ATOM 3945 O O . VAL B 1 151 ? -15.395 -0.466 1.647 1.000 22.760 179 VAL B O 1
ATOM 3958 N N . PRO B 1 152 ? -16.961 -2.047 1.267 1.000 25.731 180 PRO B N 1
ATOM 3959 C CA . PRO B 1 152 ? -16.835 -1.954 -0.188 1.000 28.528 180 PRO B CA 1
ATOM 3960 C C . PRO B 1 152 ? -17.388 -0.626 -0.727 1.000 31.032 180 PRO B C 1
ATOM 3961 O O . PRO B 1 152 ? -18.442 -0.252 -0.291 1.000 30.763 180 PRO B O 1
ATOM 3972 N N . GLN B 1 153 ? -16.664 0.013 -1.649 1.000 31.655 181 GLN B N 1
ATOM 3973 C CA . GLN B 1 153 ? -17.202 1.152 -2.443 1.000 38.150 181 GLN B CA 1
ATOM 3974 C C . GLN B 1 153 ? -17.478 0.667 -3.862 1.000 37.601 181 GLN B C 1
ATOM 3975 O O . GLN B 1 153 ? -16.580 -0.003 -4.420 1.000 37.386 181 GLN B O 1
ATOM 3989 N N . GLY B 1 154 ? -18.622 1.051 -4.427 1.000 43.116 182 GLY B N 1
ATOM 3990 C CA . GLY B 1 154 ? -18.817 1.105 -5.890 1.000 45.476 182 GLY B CA 1
ATOM 3991 C C . GLY B 1 154 ? -19.094 -0.266 -6.467 1.000 48.382 182 GLY B C 1
ATOM 3992 O O . GLY B 1 154 ? -20.274 -0.570 -6.489 1.000 60.061 182 GLY B O 1
#

Secondary structure (DSSP, 8-state):
---EEEETTEEPPPP-SS-TTTTB-S--EEE-TT-BHHHHHHHHHHHEEEESSTTPPPEEPPPPHHHHHHHHHHTT--EEEE--SSTTS--EEEE----SS-EEEEEEEE-GGG-EEEEEEEEEE--/-TT--EEEETTEE-----SS-TTTTB-S--EEE-TT-BHHHHHHHHHHHSEEESSTTPPPEEPP--HHHHHHHHHHTT-EEEEE--SSTT---EEEEEE--SS-EEEEEEEE-TT--EEEEEEEEEE--

Organism: Lactobacillus acidophilus (strain ATCC 700396 / NCK56 / N2 / NCFM) (NCBI:txid272621)

Foldseek 3Di:
DAKFKFFQNHTQDACDPVRNQSQEDPDEQEFEAFAFLVVSQVNRQVGMFIALGDPRDTDTADDDSVLVVVVQVVVPWDKDFDDDPDPVDDTTITTHHHDQDKDWDKDWDAHPPRHIGIHTYIYHYDD/DQFAKFKDAPPDTQAACDPVHNQSQEDPDEQEFEAFAFLVVSLVVQQVRMFIAQGNPRDTHGADDDSVLQVVQQVVVPWDKDWDPDPDPVDHITIGTHHHDQDKDWDKGWDHHPVRDIGIHTHIYHYDD

InterPro domains:
  IPR024968 S-layer protein, C-terminal domain, lactobacillus [PF03217] (428-495)